Protein AF-A0A8T8SAN9-F1 (afdb_monomer_lite)

Sequence (200 aa):
APLIDPTLKLDLYADEPWAFSPLIGTMYRINVQRLPQDPEPSSAEDLFKLTGWPTFPTPEGNEDMKEAQYVQDDTSALFYLPSSSSEIDESLGADVGTVHNLRGTGSEANPHAEKARANFFHSEEHRKKVKFTARDVVTADFANGFLDFNDLAVILPYTAGMKFDLKRMWDGRPVRYFCKNKSTGQVYFVIEFNIMDLNN

Structure (mmCIF, N/CA/C/O backbone):
data_AF-A0A8T8SAN9-F1
#
_entry.id   AF-A0A8T8SAN9-F1
#
loop_
_atom_site.group_PDB
_atom_site.id
_atom_site.type_symbol
_atom_site.label_atom_id
_atom_site.label_alt_id
_atom_site.label_comp_id
_atom_site.label_asym_id
_atom_site.label_entity_id
_atom_site.label_seq_id
_atom_site.pdbx_PDB_ins_code
_atom_site.Cartn_x
_atom_site.Cartn_y
_atom_site.Cartn_z
_atom_site.occupancy
_atom_site.B_iso_or_equiv
_atom_site.auth_seq_id
_atom_site.auth_comp_id
_atom_site.auth_asym_id
_atom_site.auth_atom_id
_atom_site.pdbx_PDB_model_num
ATOM 1 N N . ALA A 1 1 ? 10.158 15.408 -2.404 1.00 34.47 1 ALA A N 1
ATOM 2 C CA . ALA A 1 1 ? 11.123 14.300 -2.561 1.00 34.47 1 ALA A CA 1
ATOM 3 C C . ALA A 1 1 ? 10.377 13.121 -3.168 1.00 34.47 1 ALA A C 1
ATOM 5 O O . ALA A 1 1 ? 9.215 12.964 -2.799 1.00 34.47 1 ALA A O 1
ATOM 6 N N . PRO A 1 2 ? 10.966 12.342 -4.092 1.00 49.00 2 PRO A N 1
ATOM 7 C CA . PRO A 1 2 ? 10.338 11.101 -4.534 1.00 49.00 2 PRO A CA 1
ATOM 8 C C . PRO A 1 2 ? 10.087 10.230 -3.296 1.00 49.00 2 PRO A C 1
ATOM 10 O O . PRO A 1 2 ? 10.986 10.059 -2.471 1.00 49.00 2 PRO A O 1
ATOM 13 N N . LEU A 1 3 ? 8.846 9.773 -3.120 1.00 52.09 3 LEU A N 1
ATOM 14 C CA . LEU A 1 3 ? 8.477 8.826 -2.072 1.00 52.09 3 LEU A CA 1
ATOM 15 C C . LEU A 1 3 ? 9.148 7.497 -2.426 1.00 52.09 3 LEU A C 1
ATOM 17 O O . LEU A 1 3 ? 8.663 6.731 -3.251 1.00 52.09 3 LEU A O 1
ATOM 21 N N . ILE A 1 4 ? 10.342 7.300 -1.887 1.00 60.47 4 ILE A N 1
ATOM 22 C CA . ILE A 1 4 ? 11.152 6.109 -2.087 1.00 60.47 4 ILE A CA 1
ATOM 23 C C . ILE A 1 4 ? 10.698 5.072 -1.064 1.00 60.47 4 ILE A C 1
ATOM 25 O O . ILE A 1 4 ? 10.769 5.354 0.129 1.00 60.47 4 ILE A O 1
ATOM 29 N N . ASP A 1 5 ? 10.267 3.888 -1.513 1.00 67.81 5 ASP A N 1
ATOM 30 C CA . ASP A 1 5 ? 9.997 2.767 -0.608 1.00 67.81 5 ASP A CA 1
ATOM 31 C C . ASP A 1 5 ? 11.328 2.221 -0.065 1.00 67.81 5 ASP A C 1
ATOM 33 O O . ASP A 1 5 ? 12.091 1.607 -0.818 1.00 67.81 5 ASP A O 1
ATOM 37 N N . PRO A 1 6 ? 11.622 2.401 1.234 1.00 67.38 6 PRO A N 1
ATOM 38 C CA . PRO A 1 6 ? 12.870 1.958 1.831 1.00 67.38 6 PRO A CA 1
ATOM 39 C C . PRO A 1 6 ? 12.904 0.447 2.093 1.00 67.38 6 PRO A C 1
ATOM 41 O O . PRO A 1 6 ? 13.904 -0.055 2.605 1.00 67.38 6 PRO A O 1
ATOM 44 N N . THR A 1 7 ? 11.869 -0.298 1.705 1.00 79.25 7 THR A N 1
ATOM 45 C CA . THR A 1 7 ? 11.754 -1.751 1.882 1.00 79.25 7 THR A CA 1
ATOM 46 C C . THR A 1 7 ? 11.713 -2.545 0.581 1.00 79.25 7 THR A C 1
ATOM 48 O O . THR A 1 7 ? 11.511 -3.764 0.612 1.00 79.25 7 THR A O 1
ATOM 51 N N . LEU A 1 8 ? 11.962 -1.878 -0.548 1.00 81.50 8 LEU A N 1
ATOM 52 C CA . LEU A 1 8 ? 12.153 -2.516 -1.842 1.00 81.50 8 LEU A CA 1
ATOM 53 C C . LEU A 1 8 ? 13.361 -3.466 -1.785 1.00 81.50 8 LEU A C 1
ATOM 55 O O . LEU A 1 8 ? 14.486 -3.071 -1.487 1.00 81.50 8 LEU A O 1
ATOM 59 N N . LYS A 1 9 ? 13.125 -4.742 -2.092 1.00 83.12 9 LYS A N 1
ATOM 60 C CA . LYS A 1 9 ? 14.164 -5.759 -2.281 1.00 83.12 9 LYS A CA 1
ATOM 61 C C . LYS A 1 9 ? 14.309 -6.010 -3.773 1.00 83.12 9 LYS A C 1
ATOM 63 O O . LYS A 1 9 ? 13.301 -6.097 -4.465 1.00 83.12 9 LYS A O 1
ATOM 68 N N . LEU A 1 10 ? 15.532 -6.153 -4.260 1.00 83.50 10 LEU A N 1
ATOM 69 C CA . LEU A 1 10 ? 15.796 -6.409 -5.671 1.00 83.50 10 LEU A CA 1
ATOM 70 C C . LEU A 1 10 ? 16.952 -7.384 -5.843 1.00 83.50 10 LEU A C 1
ATOM 72 O O . LEU A 1 10 ? 17.865 -7.415 -5.019 1.00 83.50 10 LEU A O 1
ATOM 76 N N . ASP A 1 11 ? 16.901 -8.137 -6.930 1.00 80.38 11 ASP A N 1
ATOM 77 C CA . ASP A 1 11 ? 17.996 -8.950 -7.431 1.00 80.38 11 ASP A CA 1
ATOM 78 C C . ASP A 1 11 ? 18.070 -8.753 -8.947 1.00 80.38 11 ASP A C 1
ATOM 80 O O . ASP A 1 11 ? 17.222 -9.242 -9.692 1.00 80.38 11 ASP A O 1
ATOM 84 N N . LEU A 1 12 ? 19.048 -7.959 -9.391 1.00 72.94 12 LEU A N 1
ATOM 85 C CA . LEU A 1 12 ? 19.264 -7.661 -10.813 1.00 72.94 12 LEU A CA 1
ATOM 86 C C . LEU A 1 12 ? 20.141 -8.703 -11.508 1.00 72.94 12 LEU A C 1
ATOM 88 O O . LEU A 1 12 ? 20.276 -8.654 -12.726 1.00 72.94 12 LEU A O 1
ATOM 92 N N . TYR A 1 13 ? 20.769 -9.595 -10.740 1.00 75.94 13 TYR A N 1
ATOM 93 C CA . TYR A 1 13 ? 21.739 -10.565 -11.243 1.00 75.94 13 TYR A CA 1
ATOM 94 C C . TYR A 1 13 ? 21.187 -11.996 -11.259 1.00 75.94 13 TYR A C 1
ATOM 96 O O . TYR A 1 13 ? 21.889 -12.904 -11.697 1.00 75.94 13 TYR A O 1
ATOM 104 N N . ALA A 1 14 ? 19.955 -12.204 -10.789 1.00 77.00 14 ALA A N 1
ATOM 105 C CA . ALA A 1 14 ? 19.227 -13.454 -10.959 1.00 77.00 14 ALA A CA 1
ATOM 106 C C . ALA A 1 14 ? 18.961 -13.759 -12.444 1.00 77.00 14 ALA A C 1
ATOM 108 O O . ALA A 1 14 ? 18.847 -12.843 -13.259 1.00 77.00 14 ALA A O 1
ATOM 109 N N . ASP A 1 15 ? 18.777 -15.045 -12.769 1.00 76.25 15 ASP A N 1
ATOM 110 C CA . ASP A 1 15 ? 18.379 -15.497 -14.114 1.00 76.25 15 ASP A CA 1
ATOM 111 C C . ASP A 1 15 ? 17.097 -14.790 -14.596 1.00 76.25 15 ASP A C 1
ATOM 113 O O . ASP A 1 15 ? 16.969 -14.438 -15.768 1.00 76.25 15 ASP A O 1
ATOM 117 N N . GLU A 1 16 ? 16.175 -14.527 -13.663 1.00 74.88 16 GLU A N 1
ATOM 118 C CA . GLU A 1 16 ? 15.009 -13.662 -13.841 1.00 74.88 16 GLU A CA 1
ATOM 119 C C . GLU A 1 16 ? 15.101 -12.476 -12.866 1.00 74.88 16 GLU A C 1
ATOM 121 O O . GLU A 1 16 ? 14.746 -12.620 -11.689 1.00 74.88 16 GLU A O 1
ATOM 126 N N . PRO A 1 17 ? 15.583 -11.303 -13.317 1.00 75.06 17 PRO A N 1
ATOM 127 C CA . PRO A 1 17 ? 15.701 -10.124 -12.471 1.00 75.06 17 PRO A CA 1
ATOM 128 C C . PRO A 1 17 ? 14.360 -9.707 -11.866 1.00 75.06 17 PRO A C 1
ATOM 130 O O . PRO A 1 17 ? 13.330 -9.691 -12.543 1.00 75.06 17 PRO A O 1
ATOM 133 N N . TRP A 1 18 ? 14.364 -9.313 -10.594 1.00 79.75 18 TRP A N 1
ATOM 134 C CA . TRP A 1 18 ? 13.143 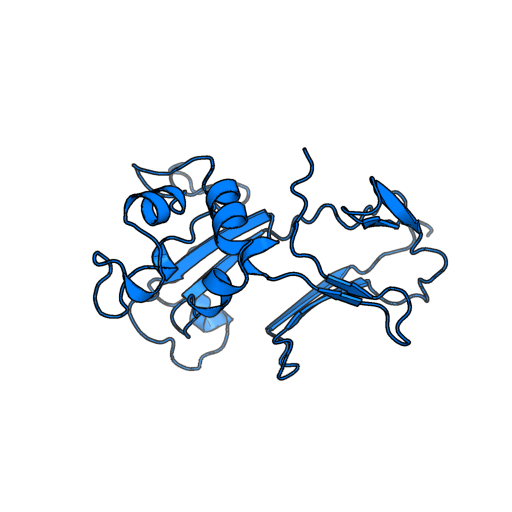-8.895 -9.907 1.00 79.75 18 TRP A CA 1
ATOM 135 C C . TRP A 1 18 ? 13.382 -7.758 -8.920 1.00 79.75 18 TRP A C 1
ATOM 137 O O . TRP A 1 18 ? 14.456 -7.609 -8.341 1.00 79.75 18 TRP A O 1
ATOM 147 N N . ALA A 1 19 ? 12.329 -6.978 -8.684 1.00 81.62 19 ALA A N 1
ATOM 148 C CA . ALA A 1 19 ? 12.257 -5.993 -7.617 1.00 81.62 19 ALA A CA 1
ATOM 149 C C . ALA A 1 19 ? 10.873 -6.090 -6.959 1.00 81.62 19 ALA A C 1
ATOM 151 O O . ALA A 1 19 ? 9.851 -5.908 -7.616 1.00 81.62 19 ALA A O 1
ATOM 152 N N . PHE A 1 20 ? 10.834 -6.431 -5.671 1.00 86.12 20 PHE A N 1
ATOM 153 C CA . PHE A 1 20 ? 9.606 -6.595 -4.901 1.00 86.12 20 PHE A CA 1
ATOM 154 C C . PHE A 1 20 ? 9.603 -5.700 -3.680 1.00 86.12 20 PHE A C 1
ATOM 156 O O . PHE A 1 20 ? 10.554 -5.668 -2.896 1.00 86.12 20 PHE A O 1
ATOM 163 N N . SER A 1 21 ? 8.467 -5.060 -3.471 1.00 87.62 21 SER A N 1
ATOM 164 C CA . SER A 1 21 ? 8.183 -4.269 -2.292 1.00 87.62 21 SER A CA 1
ATOM 165 C C . SER A 1 21 ? 6.792 -4.607 -1.743 1.00 87.62 21 SER A C 1
ATOM 167 O O . SER A 1 21 ? 5.937 -5.117 -2.478 1.00 87.62 21 SER A O 1
ATOM 169 N N . PRO A 1 22 ? 6.544 -4.409 -0.439 1.00 90.38 22 PRO A N 1
ATOM 170 C CA . PRO A 1 22 ? 5.244 -4.701 0.151 1.00 90.38 22 PRO A CA 1
ATOM 171 C C . PRO A 1 22 ? 4.191 -3.696 -0.317 1.00 90.38 22 PRO A C 1
ATOM 173 O O . PRO A 1 22 ? 4.333 -2.504 -0.066 1.00 90.38 22 PRO A O 1
ATOM 176 N N . LEU A 1 23 ? 3.092 -4.188 -0.898 1.00 89.38 23 LEU A N 1
ATOM 177 C CA . LEU A 1 23 ? 1.988 -3.374 -1.430 1.00 89.38 23 LEU A CA 1
ATOM 178 C C . LEU A 1 23 ? 1.608 -2.195 -0.515 1.00 89.38 23 LEU A C 1
ATOM 180 O O . LEU A 1 23 ? 1.583 -1.051 -0.963 1.00 89.38 23 LEU A O 1
ATOM 184 N N . ILE A 1 24 ? 1.371 -2.485 0.772 1.00 90.81 24 ILE A N 1
ATOM 185 C CA . ILE A 1 24 ? 0.907 -1.507 1.764 1.00 90.81 24 ILE A CA 1
ATOM 186 C C . ILE A 1 24 ? 1.930 -0.408 2.086 1.00 90.81 24 ILE A C 1
ATOM 188 O O . ILE A 1 24 ? 1.551 0.658 2.557 1.00 90.81 24 ILE A O 1
ATOM 192 N N . GLY A 1 25 ? 3.219 -0.644 1.837 1.00 85.81 25 GLY A N 1
ATOM 193 C CA . GLY A 1 25 ? 4.282 0.345 2.029 1.00 85.81 25 GLY A CA 1
ATOM 194 C C . GLY A 1 25 ? 4.607 1.139 0.763 1.00 85.81 25 GLY A C 1
ATOM 195 O O . GLY A 1 25 ? 5.025 2.287 0.865 1.00 85.81 25 GLY A O 1
ATOM 196 N N . THR A 1 26 ? 4.392 0.551 -0.418 1.00 82.75 26 THR A N 1
ATOM 197 C CA . THR A 1 26 ? 4.881 1.110 -1.690 1.00 82.75 26 THR A CA 1
ATOM 198 C C . THR A 1 26 ? 3.888 2.007 -2.410 1.00 82.75 26 THR A C 1
ATOM 200 O O . THR A 1 26 ? 4.305 2.980 -3.034 1.00 82.75 26 THR A O 1
ATOM 203 N N . MET A 1 27 ? 2.594 1.662 -2.411 1.00 86.75 27 MET A N 1
ATOM 204 C CA . MET A 1 27 ? 1.627 2.411 -3.225 1.00 86.75 27 MET A CA 1
ATOM 205 C C . MET A 1 27 ? 1.550 3.867 -2.766 1.00 86.75 27 MET A C 1
ATOM 207 O O . MET A 1 27 ? 1.713 4.152 -1.577 1.00 86.75 27 MET A O 1
ATOM 211 N N . TYR A 1 28 ? 1.304 4.779 -3.708 1.00 86.94 28 TYR A N 1
ATOM 212 C CA . TYR A 1 28 ? 1.345 6.220 -3.455 1.00 86.94 28 TYR A CA 1
ATOM 213 C C . TYR A 1 28 ? 0.271 6.653 -2.452 1.00 86.94 28 TYR A C 1
ATOM 215 O O . TYR A 1 28 ? 0.571 7.321 -1.463 1.00 86.94 28 TYR A O 1
ATOM 223 N N . ARG A 1 29 ? -0.961 6.189 -2.671 1.00 90.12 29 ARG A N 1
ATOM 224 C CA . ARG A 1 29 ? -2.100 6.323 -1.760 1.00 90.12 29 ARG A CA 1
ATOM 225 C C . ARG A 1 29 ? -2.776 4.971 -1.616 1.00 90.12 29 ARG A C 1
ATOM 227 O O . ARG A 1 29 ? -2.890 4.243 -2.602 1.00 90.12 29 ARG A O 1
ATOM 234 N N . ILE A 1 30 ? -3.202 4.637 -0.401 1.00 93.25 30 ILE A N 1
ATOM 235 C CA . ILE A 1 30 ? -3.986 3.431 -0.115 1.00 93.25 30 ILE A CA 1
ATOM 236 C C . ILE A 1 30 ? -5.123 3.790 0.823 1.00 93.25 30 ILE A C 1
ATOM 238 O O . ILE A 1 30 ? -4.872 4.326 1.895 1.00 93.25 30 ILE A O 1
ATOM 242 N N . ASN A 1 31 ? -6.339 3.417 0.454 1.00 93.62 31 ASN A N 1
ATOM 243 C CA . ASN A 1 31 ? -7.505 3.439 1.315 1.00 93.62 31 ASN A CA 1
ATOM 244 C C . ASN A 1 31 ? -7.958 2.004 1.585 1.00 93.62 31 ASN A C 1
ATOM 246 O O . ASN A 1 31 ? -8.066 1.204 0.653 1.00 93.62 31 ASN A O 1
ATOM 250 N N . VAL A 1 32 ? -8.221 1.678 2.844 1.00 94.38 32 VAL A N 1
ATOM 251 C CA . VAL A 1 32 ? -8.812 0.402 3.235 1.00 94.38 32 VAL A CA 1
ATOM 252 C C . VAL A 1 32 ? -10.149 0.660 3.899 1.00 94.38 32 VAL A C 1
ATOM 254 O O . VAL A 1 32 ? -10.221 1.342 4.919 1.00 94.38 32 VAL A O 1
ATOM 257 N N . GLN A 1 33 ? -11.194 0.049 3.351 1.00 91.06 33 GLN A N 1
ATOM 258 C CA . GLN A 1 33 ? -12.525 0.044 3.944 1.00 91.06 33 GLN A CA 1
ATOM 259 C C . GLN A 1 33 ? -12.926 -1.381 4.273 1.00 91.06 33 GLN A C 1
ATOM 261 O O . GLN A 1 33 ? -12.780 -2.287 3.454 1.00 91.06 33 GLN A O 1
ATOM 266 N N . ARG A 1 34 ? -13.434 -1.581 5.487 1.00 90.19 34 ARG A N 1
ATOM 267 C CA . ARG A 1 34 ? -13.879 -2.892 5.942 1.00 90.19 34 ARG A CA 1
ATOM 268 C C . ARG A 1 34 ? -15.378 -3.037 5.732 1.00 90.19 34 ARG A C 1
ATOM 270 O O . ARG A 1 34 ? -16.164 -2.304 6.327 1.00 90.19 34 ARG A O 1
ATOM 277 N N . LEU A 1 35 ? -15.769 -4.024 4.935 1.00 88.19 35 LEU A N 1
ATOM 278 C CA . LEU A 1 35 ? -17.165 -4.382 4.715 1.00 88.19 35 LEU A CA 1
ATOM 279 C C . LEU A 1 35 ? -17.816 -4.866 6.019 1.00 88.19 35 LEU A C 1
ATOM 281 O O . LEU A 1 35 ? -17.144 -5.476 6.859 1.00 88.19 35 LEU A O 1
ATOM 285 N N . PRO A 1 36 ? -19.128 -4.652 6.210 1.00 83.62 36 PRO A N 1
ATOM 286 C CA . PRO A 1 36 ? -19.839 -5.101 7.409 1.00 83.62 36 PRO A CA 1
ATOM 287 C C . PRO A 1 36 ? -19.945 -6.630 7.511 1.00 83.62 36 PRO A C 1
ATOM 289 O O . PRO A 1 36 ? -20.029 -7.165 8.613 1.00 83.62 36 PRO A O 1
ATOM 292 N N . GLN A 1 37 ? -19.891 -7.328 6.379 1.00 83.81 37 GLN A N 1
ATOM 293 C CA . GLN A 1 37 ? -19.991 -8.780 6.273 1.00 83.81 37 GLN A CA 1
ATOM 294 C C . GLN A 1 37 ? -19.029 -9.294 5.202 1.00 83.81 37 GLN A C 1
ATOM 296 O O . GLN A 1 37 ? -18.583 -8.515 4.354 1.00 83.81 37 GLN A O 1
ATOM 301 N N . ASP A 1 38 ? -18.699 -10.583 5.259 1.00 86.06 38 ASP A N 1
ATOM 302 C CA . ASP A 1 38 ? -17.878 -11.218 4.230 1.00 86.06 38 ASP A CA 1
ATOM 303 C C . ASP A 1 38 ? -18.582 -11.105 2.866 1.00 86.06 38 ASP A C 1
ATOM 305 O O . ASP A 1 38 ? -19.796 -11.325 2.782 1.00 86.06 38 ASP A O 1
ATOM 309 N N . PRO A 1 39 ? -17.862 -10.724 1.797 1.00 83.19 39 PRO A N 1
ATOM 310 C CA . PRO A 1 39 ? -18.433 -10.748 0.464 1.00 83.19 39 PRO A CA 1
ATOM 311 C C . PRO A 1 39 ? -18.658 -12.203 0.042 1.00 83.19 39 PRO A C 1
ATOM 313 O O . PRO A 1 39 ? -17.738 -13.022 0.066 1.00 83.19 39 PRO A O 1
ATOM 316 N N . GLU A 1 40 ? -19.883 -12.517 -0.366 1.00 80.44 40 GLU A N 1
ATOM 317 C CA . GLU A 1 40 ? -20.196 -13.798 -0.998 1.00 80.44 40 GLU A CA 1
ATOM 318 C C . GLU A 1 40 ? -19.522 -13.886 -2.379 1.00 80.44 40 GLU A C 1
ATOM 320 O O . GLU A 1 40 ? -19.294 -12.855 -3.023 1.00 80.44 40 GLU A O 1
ATOM 325 N N . PRO A 1 41 ? -19.188 -15.092 -2.868 1.00 64.94 41 PRO A N 1
ATOM 326 C CA . PRO A 1 41 ? -18.525 -15.257 -4.154 1.00 64.94 41 PRO A CA 1
ATOM 327 C C . PRO A 1 41 ? -19.465 -14.876 -5.309 1.00 64.94 41 PRO A C 1
ATOM 329 O O . PRO A 1 41 ? -20.230 -15.695 -5.817 1.00 64.94 41 PRO A O 1
ATOM 332 N N . SER A 1 42 ? -19.373 -13.622 -5.744 1.00 72.00 42 SER A N 1
ATOM 333 C CA . SER A 1 42 ? -19.956 -13.086 -6.975 1.00 72.00 42 SER A CA 1
ATOM 334 C C . SER A 1 42 ? -18.852 -12.564 -7.902 1.00 72.00 42 SER A C 1
ATOM 336 O O . SER A 1 42 ? -17.673 -12.546 -7.539 1.00 72.00 42 SER A O 1
ATOM 338 N N . SER A 1 43 ? -19.193 -12.154 -9.127 1.00 81.12 43 SER A N 1
ATOM 339 C CA . SER A 1 43 ? -18.209 -11.509 -10.003 1.00 81.12 43 SER A CA 1
ATOM 340 C C . SER A 1 43 ? -17.712 -10.193 -9.383 1.00 81.12 43 SER A C 1
ATOM 342 O O . SER A 1 43 ? -18.407 -9.592 -8.561 1.00 81.12 43 SER A O 1
ATOM 344 N N . ALA A 1 44 ? -16.529 -9.711 -9.784 1.00 75.44 44 ALA A N 1
ATOM 345 C CA . ALA A 1 44 ? -16.039 -8.404 -9.335 1.00 75.44 44 ALA A CA 1
ATOM 346 C C . ALA A 1 44 ? -17.042 -7.280 -9.656 1.00 75.44 44 ALA A C 1
ATOM 348 O O . ALA A 1 44 ? -17.238 -6.382 -8.846 1.00 75.44 44 ALA A O 1
ATOM 349 N N . GLU A 1 45 ? -17.725 -7.365 -10.802 1.00 79.62 45 GLU A N 1
ATOM 350 C CA . GLU A 1 45 ? -18.760 -6.409 -11.203 1.00 79.62 45 GLU A CA 1
ATOM 351 C C . GLU A 1 45 ? -19.946 -6.385 -10.226 1.00 79.62 45 GLU A C 1
ATOM 353 O O . GLU A 1 45 ? -20.450 -5.315 -9.889 1.00 79.62 45 GLU A O 1
ATOM 358 N N . ASP A 1 46 ? -20.379 -7.551 -9.749 1.00 82.19 46 ASP A N 1
ATOM 359 C CA . ASP A 1 46 ? -21.467 -7.651 -8.774 1.00 82.19 46 ASP A CA 1
ATOM 360 C C . ASP A 1 46 ? -21.037 -7.129 -7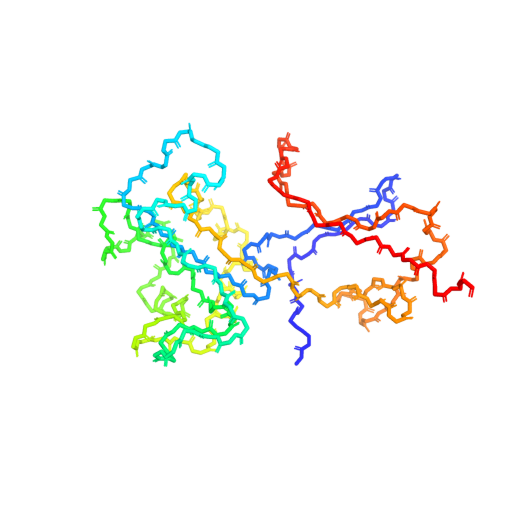.403 1.00 82.19 46 ASP A C 1
ATOM 362 O O . ASP A 1 46 ? -21.811 -6.445 -6.737 1.00 82.19 46 ASP A O 1
ATOM 366 N N . LEU A 1 47 ? -19.784 -7.390 -7.014 1.00 79.06 47 LEU A N 1
ATOM 367 C CA . LEU A 1 47 ? -19.211 -6.885 -5.769 1.00 79.06 47 LEU A CA 1
ATOM 368 C C . LEU A 1 47 ? -19.210 -5.350 -5.731 1.00 79.06 47 LEU A C 1
ATOM 370 O O . LEU A 1 47 ? -19.632 -4.777 -4.732 1.00 79.06 47 LEU A O 1
ATOM 374 N N . PHE A 1 48 ? -18.857 -4.678 -6.833 1.00 76.62 48 PHE A N 1
ATOM 375 C CA . PHE A 1 48 ? -18.913 -3.210 -6.924 1.00 76.62 48 PHE A CA 1
ATOM 376 C C . PHE A 1 48 ? -20.328 -2.623 -6.797 1.00 76.62 48 PHE A C 1
ATOM 378 O O . PHE A 1 48 ? -20.470 -1.432 -6.529 1.00 76.62 48 PHE A O 1
ATOM 385 N N . LYS A 1 49 ? -21.381 -3.431 -6.980 1.00 78.88 49 LYS A N 1
ATOM 386 C CA . LYS A 1 49 ? -22.782 -3.009 -6.812 1.00 78.88 49 LYS A CA 1
ATOM 387 C C . LYS A 1 49 ? -23.295 -3.230 -5.384 1.00 78.88 49 LYS A C 1
ATOM 389 O O . LYS A 1 49 ? -24.399 -2.786 -5.065 1.00 78.88 49 LYS A O 1
ATOM 394 N N . LEU A 1 50 ? -22.542 -3.933 -4.532 1.00 76.44 50 LEU A N 1
ATOM 395 C CA . LEU A 1 50 ? -22.960 -4.232 -3.165 1.00 76.44 50 LEU A CA 1
ATOM 396 C C . LEU A 1 50 ? -22.921 -2.988 -2.275 1.00 76.44 50 LEU A C 1
ATOM 398 O O . LEU A 1 50 ? -22.021 -2.152 -2.337 1.00 76.44 50 LEU A O 1
ATOM 402 N N . THR A 1 51 ? -23.892 -2.903 -1.371 1.00 73.12 51 THR A N 1
ATOM 403 C CA . THR A 1 51 ? -23.969 -1.827 -0.383 1.00 73.12 51 THR A CA 1
ATOM 404 C C . THR A 1 51 ? -22.773 -1.895 0.572 1.00 73.12 51 THR A C 1
ATOM 406 O O . THR A 1 51 ? -22.499 -2.944 1.153 1.00 73.12 51 THR A O 1
ATOM 409 N N . GLY A 1 52 ? -22.073 -0.773 0.754 1.00 75.38 52 GLY A N 1
ATOM 410 C CA . GLY A 1 52 ? -20.899 -0.672 1.630 1.00 75.38 52 GLY A CA 1
ATOM 411 C C . GLY A 1 52 ? -19.550 -0.796 0.919 1.00 75.38 52 GLY A C 1
ATOM 412 O O . GLY A 1 52 ? -18.526 -0.612 1.571 1.00 75.38 52 GLY A O 1
ATOM 413 N N . TRP A 1 53 ? -19.530 -1.066 -0.391 1.00 80.50 53 TRP A N 1
ATOM 414 C CA . TRP A 1 53 ? -18.314 -0.905 -1.187 1.00 80.50 53 TRP A CA 1
ATOM 415 C C . TRP A 1 53 ? -18.009 0.582 -1.415 1.00 80.50 53 TRP A C 1
ATOM 417 O O . TRP A 1 53 ? -18.939 1.359 -1.646 1.00 80.50 53 TRP A O 1
ATOM 427 N N . PRO A 1 54 ? -16.729 0.992 -1.365 1.00 79.38 54 PRO A N 1
ATOM 428 C CA . PRO A 1 54 ? -16.344 2.354 -1.698 1.00 79.38 54 PRO A CA 1
ATOM 429 C C . PRO A 1 54 ? -16.686 2.685 -3.148 1.00 79.38 54 PRO A C 1
ATOM 431 O O . PRO A 1 54 ? -16.409 1.899 -4.058 1.00 79.38 54 PRO A O 1
ATOM 434 N N . THR A 1 55 ? -17.201 3.892 -3.367 1.00 76.81 55 THR A N 1
ATOM 435 C CA . THR A 1 55 ? -17.290 4.478 -4.705 1.00 76.81 55 THR A CA 1
ATOM 436 C C . THR A 1 55 ? -15.886 4.618 -5.294 1.00 76.81 55 THR A C 1
ATOM 438 O O . THR A 1 55 ? -14.933 4.979 -4.597 1.00 76.81 55 THR A O 1
ATOM 441 N N . PHE A 1 56 ? -15.745 4.337 -6.589 1.00 75.69 56 PHE A N 1
ATOM 442 C CA . PHE A 1 56 ? -14.485 4.574 -7.282 1.00 75.69 56 PHE A CA 1
ATOM 443 C C . PHE A 1 56 ? -14.237 6.090 -7.426 1.00 75.69 56 PHE A C 1
ATOM 445 O O . PHE A 1 56 ? -15.183 6.809 -7.754 1.00 75.69 56 PHE A O 1
ATOM 452 N N . PRO A 1 57 ? -13.007 6.598 -7.212 1.00 73.50 57 PRO A N 1
ATOM 453 C CA . PRO A 1 57 ? -12.716 8.021 -7.382 1.00 73.50 57 PRO A CA 1
ATOM 454 C C . PRO A 1 57 ? -13.012 8.492 -8.812 1.00 73.50 57 PRO A C 1
ATOM 456 O O . PRO A 1 57 ? -12.646 7.813 -9.774 1.00 73.50 57 PRO A O 1
ATOM 459 N N . THR A 1 58 ? -13.636 9.661 -8.962 1.00 71.88 58 THR A N 1
ATOM 460 C CA . THR A 1 58 ? -13.911 10.274 -10.270 1.00 71.88 58 THR A CA 1
ATOM 461 C C . THR A 1 58 ? -13.066 11.534 -10.475 1.00 71.88 58 THR A C 1
ATOM 463 O O . THR A 1 58 ? -12.828 12.270 -9.512 1.00 71.88 58 THR A O 1
ATOM 466 N N . PRO A 1 59 ? -12.617 11.824 -11.714 1.00 65.69 59 PRO A N 1
ATOM 467 C CA . PRO A 1 59 ? -11.862 13.043 -12.014 1.00 65.69 59 PRO A CA 1
ATOM 468 C C . PRO A 1 59 ? -12.618 14.325 -11.650 1.00 65.69 59 PRO A C 1
ATOM 470 O O . PRO A 1 59 ? -12.011 15.306 -11.223 1.00 65.69 59 PRO A O 1
ATOM 473 N N . GLU A 1 60 ? -13.941 14.320 -11.812 1.00 65.25 60 GLU A N 1
ATOM 474 C CA . GLU A 1 60 ? -14.793 15.472 -11.528 1.00 65.25 60 GLU A CA 1
ATOM 475 C C . GLU A 1 60 ? -14.984 15.704 -10.018 1.00 65.25 60 GLU A C 1
ATOM 477 O O . GLU A 1 60 ? -15.244 16.835 -9.601 1.00 65.25 60 GLU A O 1
ATOM 482 N N . GLY A 1 61 ? -14.802 14.666 -9.189 1.00 62.16 61 GLY A N 1
ATOM 483 C CA . GLY A 1 61 ? -15.316 14.633 -7.819 1.00 62.16 61 GLY A CA 1
ATOM 484 C C . GLY A 1 61 ? -16.853 14.634 -7.802 1.00 62.16 61 GLY A C 1
ATOM 485 O O . GLY A 1 61 ? -17.504 15.085 -8.742 1.00 62.16 61 GLY A O 1
ATOM 486 N N . ASN A 1 62 ? -17.475 14.110 -6.745 1.00 56.19 62 ASN A N 1
ATOM 487 C CA . ASN A 1 62 ? -18.934 14.214 -6.616 1.00 56.19 62 ASN A CA 1
ATOM 488 C C . ASN A 1 62 ? -19.354 15.669 -6.325 1.00 56.19 62 ASN A C 1
ATOM 490 O O . ASN A 1 62 ? -18.622 16.394 -5.646 1.00 56.19 62 ASN A O 1
ATOM 494 N N . GLU A 1 63 ? -20.534 16.080 -6.819 1.00 49.75 63 GLU A N 1
ATOM 495 C CA . GLU A 1 63 ? -21.055 17.469 -6.797 1.00 49.75 63 GLU A CA 1
ATOM 496 C C . GLU A 1 63 ? -20.998 18.148 -5.411 1.00 49.75 63 GLU A C 1
ATOM 498 O O . GLU A 1 63 ? -20.921 19.371 -5.319 1.00 49.75 63 GLU A O 1
ATOM 503 N N . ASP A 1 64 ? -20.950 17.362 -4.332 1.00 50.59 64 ASP A N 1
ATOM 504 C CA . ASP A 1 64 ? -20.863 17.832 -2.948 1.00 50.59 64 ASP A CA 1
ATOM 505 C C . ASP A 1 64 ? -19.437 18.124 -2.432 1.00 50.59 64 ASP A C 1
ATOM 507 O O . ASP A 1 64 ? -19.282 18.455 -1.255 1.00 50.59 64 ASP A O 1
ATOM 511 N N . MET A 1 65 ? -18.376 17.973 -3.240 1.00 46.53 65 MET A N 1
ATOM 512 C CA . MET A 1 65 ? -16.959 18.127 -2.829 1.00 46.53 65 MET A CA 1
ATOM 513 C C . MET A 1 65 ? -16.543 17.322 -1.573 1.00 46.53 65 MET A C 1
ATOM 515 O O . MET A 1 65 ? -15.476 17.551 -1.003 1.00 46.53 65 MET A O 1
ATOM 519 N N . LYS A 1 66 ? -17.373 16.373 -1.121 1.00 52.72 66 LYS A N 1
ATOM 520 C CA . LYS A 1 66 ? -17.131 15.528 0.061 1.00 52.72 66 LYS A CA 1
ATOM 521 C C . LYS A 1 66 ? -16.326 14.271 -0.255 1.00 52.72 66 LYS A C 1
ATOM 523 O O . LYS A 1 66 ? -15.697 13.724 0.647 1.00 52.72 66 LYS A O 1
ATOM 528 N N . GLU A 1 67 ? -16.329 13.828 -1.508 1.00 56.00 67 GLU A N 1
ATOM 529 C CA . GLU A 1 67 ? -15.522 12.702 -1.974 1.00 56.00 67 GLU A CA 1
ATOM 530 C C . GLU A 1 67 ? -14.370 13.222 -2.832 1.00 56.00 67 GLU A C 1
ATOM 532 O O . GLU A 1 67 ? -14.547 14.081 -3.697 1.00 56.00 67 GLU A O 1
ATOM 537 N N . ALA A 1 68 ? -13.163 12.751 -2.531 1.00 58.62 68 ALA A N 1
ATOM 538 C CA . ALA A 1 68 ? -11.946 13.278 -3.121 1.00 58.62 68 ALA A CA 1
ATOM 539 C C . ALA A 1 68 ? -11.782 12.869 -4.593 1.00 58.62 68 ALA A C 1
ATOM 541 O O . ALA A 1 68 ? -12.087 11.743 -4.973 1.00 58.62 68 ALA A O 1
ATOM 542 N N . GLN A 1 69 ? -11.196 13.766 -5.392 1.00 69.81 69 GLN A N 1
ATOM 543 C CA . GLN A 1 69 ? -10.839 13.533 -6.804 1.00 69.81 69 GLN A CA 1
ATOM 544 C C . GLN A 1 69 ? -9.825 12.389 -7.009 1.00 69.81 69 GLN A C 1
ATOM 546 O O . GLN A 1 69 ? -9.632 11.907 -8.120 1.00 69.81 69 GLN A O 1
ATOM 551 N N . TYR A 1 70 ? -9.135 11.982 -5.944 1.00 79.50 70 TYR A N 1
ATOM 552 C CA . TYR A 1 70 ? -8.118 10.934 -5.928 1.00 79.50 70 TYR A CA 1
ATOM 553 C C . TYR A 1 70 ? -8.178 10.171 -4.604 1.00 79.50 70 TYR A C 1
ATOM 555 O O . TYR A 1 70 ? -8.741 10.660 -3.615 1.00 79.50 70 TYR A O 1
ATOM 563 N N . VAL A 1 71 ? -7.572 8.982 -4.566 1.00 87.19 71 VAL A N 1
ATOM 564 C CA . VAL A 1 71 ? -7.575 8.116 -3.382 1.00 87.19 71 VAL A CA 1
ATOM 565 C C . VAL A 1 71 ? -6.938 8.849 -2.198 1.00 87.19 71 VAL A C 1
ATOM 567 O O . VAL A 1 71 ? -5.779 9.262 -2.241 1.00 87.19 71 VAL A O 1
ATOM 570 N N . GLN A 1 72 ? -7.694 8.998 -1.109 1.00 88.62 72 GLN A N 1
ATOM 571 C CA . GLN A 1 72 ? -7.155 9.491 0.160 1.00 88.62 72 GLN A CA 1
ATOM 572 C C . GLN A 1 72 ? -6.521 8.342 0.937 1.00 88.62 72 GLN A C 1
ATOM 574 O O . GLN A 1 72 ? -7.088 7.251 1.007 1.00 88.62 72 GLN A O 1
ATOM 579 N N . ASP A 1 73 ? -5.353 8.592 1.529 1.00 93.38 73 ASP A N 1
ATOM 580 C CA . ASP A 1 73 ? -4.645 7.569 2.297 1.00 93.38 73 ASP A CA 1
ATOM 581 C C . ASP A 1 73 ? -5.376 7.302 3.617 1.00 93.38 73 ASP A C 1
ATOM 583 O O . ASP A 1 73 ? -5.546 8.211 4.417 1.00 93.38 73 ASP A O 1
ATOM 587 N N . ASP A 1 74 ? -5.830 6.078 3.848 1.00 95.31 74 ASP A N 1
ATOM 588 C CA . ASP A 1 74 ? -6.418 5.662 5.114 1.00 95.31 74 ASP A CA 1
ATOM 589 C C . ASP A 1 74 ? -6.231 4.161 5.291 1.00 95.31 74 ASP A C 1
ATOM 591 O O . ASP A 1 74 ? -6.773 3.353 4.542 1.00 95.31 74 ASP A O 1
ATOM 595 N N . THR A 1 75 ? -5.442 3.774 6.286 1.00 96.25 75 THR A N 1
ATOM 596 C CA . THR A 1 75 ? -5.230 2.358 6.625 1.00 96.25 75 THR A CA 1
ATOM 597 C C . THR A 1 75 ? -5.688 2.034 8.038 1.00 96.25 75 THR A C 1
ATOM 599 O O . THR A 1 75 ? -5.488 0.914 8.507 1.00 96.25 75 THR A O 1
ATOM 602 N N . SER A 1 76 ? -6.344 2.988 8.708 1.00 95.31 76 SER A N 1
ATOM 603 C CA . SER A 1 76 ? -6.769 2.857 10.102 1.00 95.31 76 SER A CA 1
ATOM 604 C C . SER A 1 76 ? -7.749 1.694 10.301 1.00 95.31 76 SER A C 1
ATOM 606 O O . SER A 1 76 ? -7.676 1.003 11.315 1.00 95.31 76 SER A O 1
ATOM 608 N N . ALA A 1 77 ? -8.575 1.387 9.291 1.00 94.12 77 ALA A N 1
ATOM 609 C CA . ALA A 1 77 ? -9.512 0.260 9.286 1.00 94.12 77 ALA A CA 1
ATOM 610 C C . ALA A 1 77 ? -8.857 -1.100 9.604 1.00 94.12 77 ALA A C 1
ATOM 612 O O . ALA A 1 77 ? -9.490 -1.967 10.209 1.00 94.12 77 ALA A O 1
ATOM 613 N N . LEU A 1 78 ? -7.581 -1.282 9.242 1.00 94.94 78 LEU A N 1
ATOM 614 C CA . LEU A 1 78 ? -6.842 -2.525 9.481 1.00 94.94 78 LEU A CA 1
ATOM 615 C C . LEU A 1 78 ? -6.537 -2.778 10.961 1.00 94.94 78 LEU A C 1
ATOM 617 O O . LEU A 1 78 ? -6.194 -3.905 11.314 1.00 94.94 78 LEU A O 1
ATOM 621 N N . PHE A 1 79 ? -6.653 -1.751 11.805 1.00 95.19 79 PHE A N 1
ATOM 622 C CA . PHE A 1 79 ? -6.267 -1.802 13.212 1.00 95.19 79 PHE A CA 1
ATOM 623 C C . PHE A 1 79 ? -7.439 -1.994 14.166 1.00 95.19 79 PHE A C 1
ATOM 625 O O . PHE A 1 79 ? -7.212 -2.146 15.360 1.00 95.19 79 PHE A O 1
ATOM 632 N N . TYR A 1 80 ? -8.674 -1.998 13.670 1.00 92.06 80 TYR A N 1
ATOM 633 C CA . TYR A 1 80 ? -9.849 -2.249 14.498 1.00 92.06 80 TYR A CA 1
ATOM 634 C C . TYR A 1 80 ? -10.175 -3.737 14.577 1.00 92.06 80 TYR A C 1
ATOM 636 O O . TYR A 1 80 ? -9.956 -4.493 13.620 1.00 92.06 80 TYR A O 1
ATOM 644 N N . LEU A 1 81 ? -10.744 -4.146 15.710 1.00 88.75 81 LEU A N 1
ATOM 645 C CA . LEU A 1 81 ? -11.211 -5.509 15.919 1.00 88.75 81 LEU A CA 1
ATOM 646 C C . LEU A 1 81 ? -12.287 -5.884 14.882 1.00 88.75 81 LEU A C 1
ATOM 648 O O . LEU A 1 81 ? -13.165 -5.078 14.568 1.00 88.75 81 LEU A O 1
ATOM 652 N N . PRO A 1 82 ? -12.316 -7.134 14.385 1.00 82.88 82 PRO A N 1
ATOM 653 C CA . PRO A 1 82 ? -13.360 -7.575 13.454 1.00 82.88 82 PRO A CA 1
ATOM 654 C C . PRO A 1 82 ? -14.786 -7.463 14.015 1.00 82.88 82 PRO A C 1
ATOM 656 O O . PRO A 1 82 ? -15.746 -7.362 13.248 1.00 82.88 82 PRO A O 1
ATOM 659 N N . SER A 1 83 ? -14.917 -7.509 15.345 1.00 83.12 83 SER A N 1
ATOM 660 C CA . SER A 1 83 ? -16.175 -7.413 16.088 1.00 83.12 83 SER A CA 1
ATOM 661 C C . SER A 1 83 ? -16.589 -5.982 16.437 1.00 83.12 83 SER A C 1
ATOM 663 O O . SER A 1 83 ? -17.725 -5.786 16.861 1.00 83.12 83 SER A O 1
ATOM 665 N N . SER A 1 84 ? -15.696 -4.995 16.307 1.00 83.62 84 SER A N 1
ATOM 666 C CA . SER A 1 84 ? -15.937 -3.625 16.770 1.00 83.62 84 SER A CA 1
ATOM 667 C C . SER A 1 84 ? -15.157 -2.621 15.926 1.00 83.62 84 SER A C 1
ATOM 669 O O . SER A 1 84 ? -13.932 -2.630 15.902 1.00 83.62 84 SER A O 1
ATOM 671 N N . SER A 1 85 ? -15.868 -1.706 15.265 1.00 78.50 85 SER A N 1
ATOM 672 C CA . SER A 1 85 ? -15.270 -0.636 14.452 1.00 78.50 85 SER A CA 1
ATOM 673 C C . SER A 1 85 ? -14.656 0.504 15.276 1.00 78.50 85 SER A C 1
ATOM 675 O O . SER A 1 85 ? -14.156 1.464 14.697 1.00 78.50 85 SER A O 1
ATOM 677 N N . SER A 1 86 ? -14.739 0.433 16.607 1.00 85.25 86 SER A N 1
ATOM 678 C CA . SER A 1 86 ? -14.288 1.490 17.522 1.00 85.25 86 SER A CA 1
ATOM 679 C C . SER A 1 86 ? -13.158 1.038 18.445 1.00 85.25 86 SER A C 1
ATOM 681 O O . SER A 1 86 ? -12.476 1.878 19.027 1.00 85.25 86 SER A O 1
ATOM 683 N N . GLU A 1 87 ? -12.944 -0.271 18.581 1.00 90.25 87 GLU A N 1
ATOM 684 C CA . GLU A 1 87 ? -11.909 -0.842 19.441 1.00 90.25 87 GLU A CA 1
ATOM 685 C C . GLU A 1 87 ? -10.696 -1.251 18.612 1.00 90.25 87 GLU A C 1
ATOM 687 O O . GLU A 1 87 ? -10.813 -2.010 17.648 1.00 90.25 87 GLU A O 1
ATOM 692 N N . ILE A 1 88 ? -9.531 -0.733 18.991 1.00 92.62 88 ILE A N 1
ATOM 693 C CA . ILE A 1 88 ? -8.259 -1.047 18.342 1.00 92.62 88 ILE A CA 1
ATOM 694 C C . ILE A 1 88 ? -7.765 -2.406 18.841 1.00 92.62 88 ILE A C 1
ATOM 696 O O . ILE A 1 88 ? -7.794 -2.695 20.035 1.00 92.62 88 ILE A O 1
ATOM 700 N N . ASP A 1 89 ? -7.283 -3.234 17.921 1.00 92.75 89 ASP A N 1
ATOM 701 C CA . ASP A 1 89 ? -6.604 -4.483 18.229 1.00 92.75 89 ASP A CA 1
ATOM 702 C C . ASP A 1 89 ? -5.180 -4.190 18.726 1.00 92.75 89 ASP A C 1
ATOM 704 O O . ASP A 1 89 ? -4.230 -4.039 17.952 1.00 92.75 89 ASP A O 1
ATOM 708 N N . GLU A 1 90 ? -5.030 -4.115 20.048 1.00 88.31 90 GLU A N 1
ATOM 709 C CA . GLU A 1 90 ? -3.751 -3.847 20.716 1.00 88.31 90 GLU A CA 1
ATOM 710 C C . GLU A 1 90 ? -2.658 -4.871 20.356 1.00 88.31 90 GLU A C 1
ATOM 712 O O . GLU A 1 90 ? -1.465 -4.556 20.415 1.00 88.31 90 GLU A O 1
ATOM 717 N N . SER A 1 91 ? -3.029 -6.083 19.916 1.00 89.69 91 SER A N 1
ATOM 718 C CA . SER A 1 91 ? -2.063 -7.115 19.517 1.00 89.69 91 SER A CA 1
ATOM 719 C C . SER A 1 91 ? -1.269 -6.738 18.261 1.00 89.69 91 SER A C 1
ATOM 721 O O . SER A 1 91 ? -0.165 -7.250 18.037 1.00 89.69 91 SER A O 1
ATOM 723 N N . LEU A 1 92 ? -1.779 -5.789 17.469 1.00 90.75 92 LEU A N 1
ATOM 724 C CA . LEU A 1 92 ? -1.117 -5.275 16.273 1.00 90.75 92 LEU A CA 1
ATOM 725 C C . LEU A 1 92 ? 0.042 -4.323 16.595 1.00 90.75 92 LEU A C 1
ATOM 727 O O . LEU A 1 92 ? 0.851 -4.028 15.713 1.00 90.75 92 LEU A O 1
ATOM 731 N N . GLY A 1 93 ? 0.178 -3.895 17.856 1.00 87.25 93 GLY A N 1
ATOM 732 C CA . GLY A 1 93 ? 1.280 -3.048 18.313 1.00 87.25 93 GLY A CA 1
ATOM 733 C C . GLY A 1 93 ? 1.199 -1.601 17.822 1.00 87.25 93 GLY A C 1
ATOM 734 O O . GLY A 1 93 ? 2.231 -0.943 17.726 1.00 87.25 93 GLY A O 1
ATOM 735 N N . ALA A 1 94 ? -0.002 -1.119 17.494 1.00 90.94 94 ALA A N 1
ATOM 736 C CA . ALA A 1 94 ? -0.268 0.285 17.204 1.00 90.94 94 ALA A CA 1
ATOM 737 C C . ALA A 1 94 ? -1.124 0.879 18.328 1.00 90.94 94 ALA A C 1
ATOM 739 O O . ALA A 1 94 ? -2.207 0.376 18.616 1.00 90.94 94 ALA A O 1
ATOM 740 N N . ASP A 1 95 ? -0.637 1.947 18.958 1.00 92.62 95 ASP A N 1
ATOM 741 C CA . ASP A 1 95 ? -1.429 2.700 19.929 1.00 92.62 95 ASP A CA 1
ATOM 742 C C . ASP A 1 95 ? -2.486 3.582 19.238 1.00 92.62 95 ASP A C 1
ATOM 744 O O . ASP A 1 95 ? -2.485 3.773 18.018 1.00 92.62 95 ASP A O 1
ATOM 748 N N . VAL A 1 96 ? -3.393 4.154 20.034 1.00 92.94 96 VAL A N 1
ATOM 749 C CA . VAL A 1 96 ? -4.481 5.015 19.541 1.00 92.94 96 VAL A CA 1
ATOM 750 C C . VAL A 1 96 ? -3.953 6.186 18.707 1.00 92.94 96 VAL A C 1
ATOM 752 O O . VAL A 1 96 ? -4.535 6.520 17.676 1.00 92.94 96 VAL A O 1
ATOM 755 N N . GLY A 1 97 ? -2.832 6.791 19.115 1.00 94.31 97 GLY A N 1
ATOM 756 C CA . GLY A 1 97 ? -2.221 7.908 18.393 1.00 94.31 97 GLY A CA 1
ATOM 757 C C . GLY A 1 97 ? -1.668 7.487 17.031 1.00 94.31 97 GLY A C 1
ATOM 758 O O . GLY A 1 97 ? -1.821 8.201 16.042 1.00 94.31 97 GLY A O 1
ATOM 759 N N . THR A 1 98 ? -1.078 6.298 16.956 1.00 95.00 98 THR A N 1
ATOM 760 C CA . THR A 1 98 ? -0.577 5.694 15.723 1.00 95.00 98 THR A CA 1
ATOM 761 C C . THR A 1 98 ? -1.727 5.417 14.767 1.00 95.00 98 THR A C 1
ATOM 763 O O . THR A 1 98 ? -1.664 5.840 13.616 1.00 95.00 98 THR A O 1
ATOM 766 N N . VAL A 1 99 ? -2.807 4.788 15.241 1.00 95.50 99 VAL A N 1
ATOM 767 C CA . VAL A 1 99 ? -3.993 4.512 14.414 1.00 95.50 99 VAL A CA 1
ATOM 768 C C . VAL A 1 99 ? -4.654 5.807 13.938 1.00 95.50 99 VAL A C 1
ATOM 770 O O . VAL A 1 99 ? -5.004 5.912 12.764 1.00 95.50 99 VAL A O 1
ATOM 773 N N . HIS A 1 100 ? -4.751 6.823 14.800 1.00 95.00 100 HIS A N 1
ATOM 774 C CA . HIS A 1 100 ? -5.239 8.150 14.419 1.00 95.00 100 HIS A CA 1
ATOM 775 C C . HIS A 1 100 ? -4.376 8.782 13.315 1.00 95.00 100 HIS A C 1
ATOM 777 O O . HIS A 1 100 ? -4.898 9.320 12.344 1.00 95.00 100 HIS A O 1
ATOM 783 N N . ASN A 1 101 ? -3.047 8.667 13.396 1.00 96.44 101 ASN A N 1
ATOM 784 C CA . ASN A 1 101 ? -2.150 9.182 12.358 1.00 96.44 101 ASN A CA 1
ATOM 785 C C . ASN A 1 101 ? -2.280 8.446 11.014 1.00 96.44 101 ASN A C 1
ATOM 787 O O . ASN A 1 101 ? -1.900 9.009 9.989 1.00 96.44 101 ASN A O 1
ATOM 791 N N . LEU A 1 102 ? -2.794 7.215 10.997 1.00 96.12 102 LEU A N 1
ATOM 792 C CA . LEU A 1 102 ? -3.025 6.429 9.779 1.00 96.12 102 LEU A CA 1
ATOM 793 C C . LEU A 1 102 ? -4.366 6.735 9.096 1.00 96.12 102 LEU A C 1
ATOM 795 O O . LEU A 1 102 ? -4.637 6.184 8.028 1.00 96.12 102 LEU A O 1
ATOM 799 N N . ARG A 1 103 ? -5.201 7.586 9.701 1.00 95.62 103 ARG A N 1
ATOM 800 C CA . ARG A 1 103 ? -6.494 8.010 9.168 1.00 95.62 103 ARG A CA 1
ATOM 801 C C . ARG A 1 103 ? -6.324 9.286 8.351 1.00 95.62 103 ARG A C 1
ATOM 803 O O . ARG A 1 103 ? -6.041 10.330 8.924 1.00 95.62 103 ARG A O 1
ATOM 810 N N . GLY A 1 104 ? -6.515 9.235 7.037 1.00 92.94 104 GLY A N 1
ATOM 811 C CA . GLY A 1 104 ? -6.518 10.425 6.172 1.00 92.94 104 GLY A CA 1
ATOM 812 C C . GLY A 1 104 ? -7.895 10.786 5.624 1.00 92.94 104 GLY A C 1
ATOM 813 O O . GLY A 1 104 ? -7.992 11.636 4.743 1.00 92.94 104 GLY A O 1
ATOM 814 N N . THR A 1 105 ? -8.964 10.177 6.146 1.00 89.75 105 THR A N 1
ATOM 815 C CA . THR A 1 105 ? -10.351 10.537 5.822 1.00 89.75 105 THR A CA 1
ATOM 816 C C . THR A 1 105 ? -11.151 10.992 7.049 1.00 89.75 105 THR A C 1
ATOM 818 O O . THR A 1 105 ? -10.790 10.720 8.194 1.00 89.75 105 THR A O 1
ATOM 821 N N . GLY A 1 106 ? -12.254 11.712 6.814 1.00 87.44 106 GLY A N 1
ATOM 822 C CA . GLY A 1 106 ? -13.142 12.220 7.867 1.00 87.44 106 GLY A CA 1
ATOM 823 C C . GLY A 1 106 ? -12.701 13.554 8.484 1.00 87.44 106 GLY A C 1
ATOM 824 O O . GLY A 1 106 ? -11.777 14.210 8.013 1.00 87.44 106 GLY A O 1
ATOM 825 N N . SER A 1 107 ? -13.391 13.983 9.545 1.00 86.00 107 SER A N 1
ATOM 826 C CA . SER A 1 107 ? -13.152 15.281 10.204 1.00 86.00 107 SER A CA 1
ATOM 827 C C . SER A 1 107 ? -11.811 15.372 10.934 1.00 86.00 107 SER A C 1
ATOM 829 O O . SER A 1 107 ? -11.295 16.467 11.129 1.00 86.00 107 SER A O 1
ATOM 831 N N . GLU A 1 108 ? -11.257 14.228 11.336 1.00 87.56 108 GLU A N 1
ATOM 832 C CA . GLU A 1 108 ? -9.972 14.108 12.038 1.00 87.56 108 GLU A CA 1
ATOM 833 C C . GLU A 1 108 ? -8.859 13.599 11.107 1.00 87.56 108 GLU A C 1
ATOM 835 O O . GLU A 1 108 ? -7.888 12.991 11.553 1.00 87.56 108 GLU A O 1
ATOM 840 N N . ALA A 1 109 ? -9.011 13.805 9.796 1.00 91.00 109 ALA A N 1
ATOM 841 C CA . ALA A 1 109 ? -8.049 13.347 8.806 1.00 91.00 109 ALA A CA 1
ATOM 842 C C . ALA A 1 109 ? -6.647 13.930 9.051 1.00 91.00 109 ALA A C 1
AT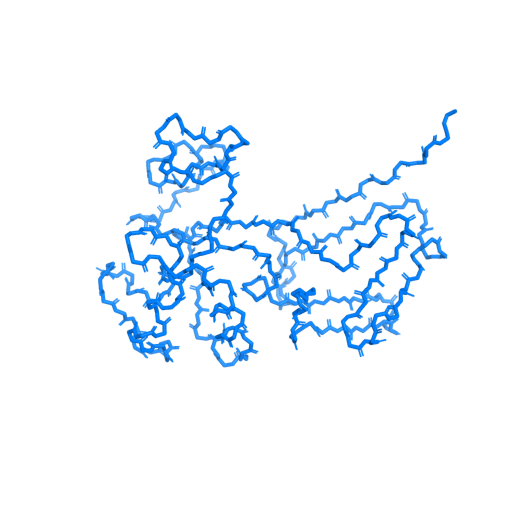OM 844 O O . ALA A 1 109 ? -6.450 15.146 9.108 1.00 91.00 109 ALA A O 1
ATOM 845 N N . ASN A 1 110 ? -5.649 13.053 9.101 1.00 94.25 110 ASN A N 1
ATOM 846 C CA . ASN A 1 110 ? -4.250 13.412 8.988 1.00 94.25 110 ASN A 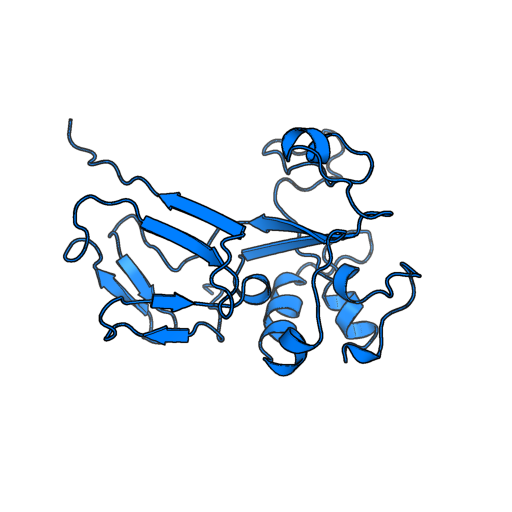CA 1
ATOM 847 C C . ASN A 1 110 ? -3.888 13.619 7.502 1.00 94.25 110 ASN A C 1
ATOM 849 O O . ASN A 1 110 ? -3.831 12.644 6.747 1.00 94.25 110 ASN A O 1
ATOM 853 N N . PRO A 1 111 ? -3.537 14.844 7.065 1.00 91.31 111 PRO A N 1
ATOM 854 C CA . PRO A 1 111 ? -3.135 15.115 5.679 1.00 91.31 111 PRO A CA 1
ATOM 855 C C . PRO A 1 111 ? -1.799 14.458 5.286 1.00 91.31 111 PRO A C 1
ATOM 857 O O . PRO A 1 111 ? -1.384 14.536 4.130 1.00 91.31 111 PRO A O 1
ATOM 860 N N . HIS A 1 112 ? -1.104 13.851 6.252 1.00 93.69 112 HIS A N 1
ATOM 861 C CA . HIS A 1 112 ? 0.144 13.114 6.078 1.00 93.69 112 HIS A CA 1
ATOM 862 C C . HIS A 1 112 ? 0.011 11.625 6.427 1.00 93.69 112 HIS A C 1
ATOM 864 O O . HIS A 1 112 ? 1.010 10.982 6.777 1.00 93.69 112 HIS A O 1
ATOM 870 N N . ALA A 1 113 ? -1.202 11.068 6.350 1.00 94.94 113 ALA A N 1
ATOM 871 C CA . ALA A 1 113 ? -1.455 9.651 6.597 1.00 94.94 113 ALA A CA 1
ATOM 872 C C . ALA A 1 113 ? -0.579 8.733 5.721 1.00 94.94 113 ALA A C 1
ATOM 874 O O . ALA A 1 113 ? -0.096 7.715 6.208 1.00 94.94 113 ALA A O 1
ATOM 875 N N . GLU A 1 114 ? -0.223 9.150 4.499 1.00 92.69 114 GLU A N 1
ATOM 876 C CA . GLU A 1 114 ? 0.688 8.402 3.622 1.00 92.69 114 GLU A CA 1
ATOM 877 C C . GLU A 1 114 ? 2.089 8.234 4.219 1.00 92.69 114 GLU A C 1
ATOM 879 O O . GLU A 1 114 ? 2.709 7.176 4.098 1.00 92.69 114 GLU A O 1
ATOM 884 N N . LYS A 1 115 ? 2.595 9.264 4.910 1.00 91.38 115 LYS A N 1
ATOM 885 C CA . LYS A 1 115 ? 3.898 9.205 5.583 1.00 91.38 115 LYS A CA 1
ATOM 886 C C . LYS A 1 115 ? 3.810 8.359 6.841 1.00 91.38 115 LYS A C 1
ATOM 888 O O . LYS A 1 115 ? 4.722 7.584 7.110 1.00 91.38 115 LYS A O 1
ATOM 893 N N . ALA A 1 116 ? 2.722 8.492 7.602 1.00 94.62 116 ALA A N 1
ATOM 894 C CA . ALA A 1 116 ? 2.483 7.661 8.777 1.00 94.62 116 ALA A CA 1
ATOM 895 C C . ALA A 1 116 ? 2.415 6.173 8.391 1.00 94.62 116 ALA A C 1
ATOM 897 O O . ALA A 1 116 ? 3.093 5.354 9.012 1.00 94.62 116 ALA A O 1
ATOM 898 N N . ARG A 1 117 ? 1.700 5.845 7.307 1.00 94.81 117 ARG A N 1
ATOM 899 C CA . ARG A 1 117 ? 1.622 4.501 6.723 1.00 94.81 117 ARG A CA 1
ATOM 900 C C . ARG A 1 117 ? 2.999 3.997 6.315 1.00 94.81 117 ARG A C 1
ATOM 902 O O . ARG A 1 117 ? 3.411 2.932 6.774 1.00 94.81 117 ARG A O 1
ATOM 909 N N . ALA A 1 118 ? 3.730 4.761 5.502 1.00 90.75 118 ALA A N 1
ATOM 910 C CA . ALA A 1 118 ? 5.068 4.380 5.055 1.00 90.75 118 ALA A CA 1
ATOM 911 C C . ALA A 1 118 ? 6.022 4.123 6.238 1.00 90.75 118 ALA A C 1
ATOM 913 O O . ALA A 1 118 ? 6.744 3.126 6.243 1.00 90.75 118 ALA A O 1
ATOM 914 N N . ASN A 1 119 ? 5.977 4.971 7.271 1.00 91.38 119 ASN A N 1
ATOM 915 C CA . ASN A 1 119 ? 6.791 4.822 8.477 1.00 91.38 119 ASN A CA 1
ATOM 916 C C . ASN A 1 119 ? 6.409 3.575 9.286 1.00 91.38 119 ASN A C 1
ATOM 918 O O . AS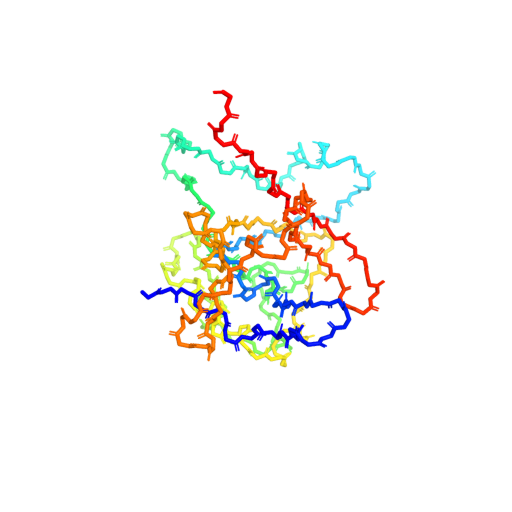N A 1 119 ? 7.286 2.804 9.674 1.00 91.38 119 ASN A O 1
ATOM 922 N N . PHE A 1 120 ? 5.115 3.348 9.526 1.00 92.75 120 PHE A N 1
ATOM 923 C CA . PHE A 1 120 ? 4.648 2.203 10.307 1.00 92.75 120 PHE A CA 1
ATOM 924 C C . PHE A 1 120 ? 4.966 0.879 9.602 1.00 92.75 120 PHE A C 1
ATOM 926 O O . PHE A 1 120 ? 5.559 -0.027 10.195 1.00 92.75 120 PHE A O 1
ATOM 933 N N . PHE A 1 121 ? 4.634 0.785 8.313 1.00 93.00 121 PHE A N 1
ATOM 934 C CA . PHE A 1 121 ? 4.818 -0.426 7.516 1.00 93.00 121 PHE A CA 1
ATOM 935 C C . PHE A 1 121 ? 6.235 -0.597 6.959 1.00 93.00 121 PHE A C 1
ATOM 937 O O . PHE A 1 121 ? 6.480 -1.572 6.247 1.00 93.00 121 PHE A O 1
ATOM 944 N N . HIS A 1 122 ? 7.189 0.272 7.311 1.00 89.50 122 HIS A N 1
ATOM 945 C CA . HIS A 1 122 ? 8.613 0.032 7.069 1.00 89.50 122 HIS A CA 1
ATOM 946 C C . HIS A 1 122 ? 9.115 -1.207 7.838 1.00 89.50 122 HIS A C 1
ATOM 948 O O . HIS A 1 122 ? 9.931 -1.984 7.331 1.00 89.50 122 HIS A O 1
ATOM 954 N N . SER A 1 123 ? 8.582 -1.439 9.042 1.00 90.81 123 SER A N 1
ATOM 955 C CA . SER A 1 123 ? 8.944 -2.581 9.884 1.00 90.81 123 SER A CA 1
ATOM 956 C C . SER A 1 123 ? 8.365 -3.894 9.347 1.00 90.81 123 SER A C 1
ATOM 958 O O . SER A 1 123 ? 7.159 -4.033 9.133 1.00 90.81 123 SER A O 1
ATOM 960 N N . GLU A 1 124 ? 9.221 -4.906 9.168 1.00 90.75 124 GLU A N 1
ATOM 961 C CA . GLU A 1 124 ? 8.767 -6.261 8.828 1.00 90.75 124 GLU A CA 1
ATOM 962 C C . GLU A 1 124 ? 7.902 -6.878 9.934 1.00 90.75 124 GLU A C 1
ATOM 964 O O . GLU A 1 124 ? 6.963 -7.608 9.625 1.00 90.75 124 GLU A O 1
ATOM 969 N N . GLU A 1 125 ? 8.170 -6.555 11.201 1.00 92.56 125 GLU A N 1
ATOM 970 C CA . GLU A 1 125 ? 7.370 -7.033 12.329 1.00 92.56 125 GLU A CA 1
ATOM 971 C C . GLU A 1 125 ? 5.933 -6.502 12.253 1.00 92.56 125 GLU A C 1
ATOM 973 O O . GLU A 1 125 ? 4.988 -7.285 12.323 1.00 92.56 125 GLU A O 1
ATOM 978 N N . HIS A 1 126 ? 5.760 -5.197 12.025 1.00 93.19 126 HIS A N 1
ATOM 979 C CA . HIS A 1 126 ? 4.435 -4.584 11.887 1.00 93.19 126 HIS A CA 1
ATOM 980 C C . HIS A 1 126 ? 3.660 -5.175 10.705 1.00 93.19 126 HIS A C 1
ATOM 982 O O . HIS A 1 126 ? 2.491 -5.536 10.837 1.00 93.19 126 HIS A O 1
ATOM 988 N N . ARG A 1 127 ? 4.334 -5.370 9.563 1.00 92.19 127 ARG A N 1
ATOM 989 C CA . ARG A 1 127 ? 3.732 -6.004 8.379 1.00 92.19 127 ARG A CA 1
ATOM 990 C C . ARG A 1 127 ? 3.266 -7.437 8.625 1.00 92.19 127 ARG A C 1
ATOM 992 O O . ARG A 1 127 ? 2.317 -7.866 7.986 1.00 92.19 127 ARG A O 1
ATOM 999 N N . LYS A 1 128 ? 3.932 -8.189 9.507 1.00 91.69 128 LYS A N 1
ATOM 1000 C CA . LYS A 1 128 ? 3.534 -9.566 9.848 1.00 91.69 128 LYS A CA 1
ATOM 1001 C C . LYS A 1 128 ? 2.329 -9.623 10.790 1.00 91.69 128 LYS A C 1
ATOM 1003 O O . LYS A 1 128 ? 1.638 -10.641 10.796 1.00 91.69 128 LYS A O 1
ATOM 1008 N N . LYS A 1 129 ? 2.097 -8.574 11.587 1.00 92.81 129 LYS A N 1
ATOM 1009 C CA . LYS A 1 129 ? 0.967 -8.493 12.525 1.00 92.81 129 LYS A CA 1
ATOM 1010 C C . LYS A 1 129 ? -0.337 -8.150 11.809 1.00 92.81 129 LYS A C 1
ATOM 1012 O O . LYS A 1 129 ? -1.350 -8.794 12.056 1.00 92.81 129 LYS A O 1
ATOM 1017 N N . VAL A 1 130 ? -0.296 -7.188 10.889 1.00 92.06 130 VAL A N 1
ATOM 1018 C CA . VAL A 1 130 ? -1.478 -6.760 10.129 1.00 92.06 130 VAL A CA 1
ATOM 1019 C C . VAL A 1 130 ? -1.844 -7.797 9.066 1.00 92.06 130 VAL A C 1
ATOM 1021 O O . VAL A 1 130 ? -0.995 -8.240 8.291 1.00 92.06 130 VAL A O 1
ATOM 1024 N N . LYS A 1 131 ? -3.123 -8.178 9.013 1.00 89.31 131 LYS A N 1
ATOM 1025 C CA . LYS A 1 131 ? -3.656 -9.142 8.044 1.00 89.31 131 LYS A CA 1
ATOM 1026 C C . LYS A 1 131 ? -4.830 -8.542 7.290 1.00 89.31 131 LYS A C 1
ATOM 1028 O O . LYS A 1 131 ? -5.678 -7.888 7.885 1.00 89.31 131 LYS A O 1
ATOM 1033 N N . PHE A 1 132 ? -4.877 -8.832 5.996 1.00 90.25 132 PHE A N 1
ATOM 1034 C CA . PHE A 1 132 ? -6.051 -8.585 5.172 1.00 90.25 132 PHE A CA 1
ATOM 1035 C C . PHE A 1 132 ? -7.010 -9.770 5.267 1.00 90.25 132 PHE A C 1
ATOM 1037 O O . PHE A 1 132 ? -6.592 -10.929 5.341 1.00 90.25 132 PHE A O 1
ATOM 1044 N N . THR A 1 133 ? -8.295 -9.462 5.243 1.00 89.25 133 THR A N 1
ATOM 1045 C CA . THR A 1 133 ? -9.424 -10.388 5.242 1.00 89.25 133 THR A CA 1
ATOM 1046 C C . THR A 1 133 ? -10.249 -10.180 3.975 1.00 89.25 133 THR A C 1
ATOM 1048 O O . THR A 1 133 ? -10.064 -9.195 3.262 1.00 89.25 133 THR A O 1
ATOM 1051 N N . ALA A 1 134 ? -11.201 -11.074 3.701 1.00 87.88 134 ALA A N 1
ATOM 1052 C CA . ALA A 1 134 ? -12.120 -10.907 2.573 1.00 87.88 134 ALA A CA 1
ATOM 1053 C C . ALA A 1 134 ? -12.970 -9.624 2.675 1.00 87.88 134 ALA A C 1
ATOM 1055 O O . ALA A 1 134 ? -13.485 -9.148 1.671 1.00 87.88 134 ALA A O 1
ATOM 1056 N N . ARG A 1 135 ? -13.093 -9.042 3.875 1.00 89.19 135 ARG A N 1
ATOM 1057 C CA . ARG A 1 135 ? -13.852 -7.811 4.130 1.00 89.19 135 ARG A CA 1
ATOM 1058 C C . ARG A 1 135 ? -13.065 -6.548 3.821 1.00 89.19 135 ARG A C 1
ATOM 1060 O O . ARG A 1 135 ? -13.663 -5.481 3.794 1.00 89.19 135 ARG A O 1
ATOM 1067 N N . ASP A 1 136 ? -11.750 -6.635 3.651 1.00 91.50 136 ASP A N 1
ATOM 1068 C CA . ASP A 1 136 ? -10.909 -5.460 3.452 1.00 91.50 136 ASP A CA 1
ATOM 1069 C C . ASP A 1 136 ? -10.870 -5.093 1.967 1.00 91.50 136 ASP A C 1
ATOM 1071 O O . ASP A 1 136 ? -10.141 -5.695 1.176 1.00 91.50 136 ASP A O 1
ATOM 1075 N N . VAL A 1 137 ? -11.652 -4.084 1.588 1.00 90.69 137 VAL A N 1
ATOM 1076 C CA . VAL A 1 137 ? -11.601 -3.492 0.253 1.00 90.69 137 VAL A CA 1
ATOM 1077 C C . VAL A 1 137 ? -10.449 -2.501 0.217 1.00 90.69 137 VAL A C 1
ATOM 1079 O O . VAL A 1 137 ? -10.429 -1.525 0.967 1.00 90.69 137 VAL A O 1
ATOM 1082 N N . VAL A 1 138 ? -9.479 -2.771 -0.655 1.00 91.88 138 VAL A N 1
ATOM 1083 C CA . VAL A 1 138 ? -8.279 -1.950 -0.824 1.00 91.88 138 VAL A CA 1
ATOM 1084 C C . VAL A 1 138 ? -8.393 -1.151 -2.114 1.00 91.88 138 VAL A C 1
ATOM 1086 O O . VAL A 1 138 ? -8.362 -1.721 -3.204 1.00 91.88 138 VAL A O 1
ATOM 1089 N N . THR A 1 139 ? -8.448 0.169 -1.989 1.00 90.44 139 THR A N 1
ATOM 1090 C CA . THR A 1 139 ? -8.343 1.106 -3.111 1.00 90.44 139 THR A CA 1
ATOM 1091 C C . THR A 1 139 ? -6.949 1.716 -3.089 1.00 90.44 139 THR A C 1
ATOM 1093 O O . THR A 1 139 ? -6.508 2.203 -2.050 1.00 90.44 139 THR A O 1
ATOM 1096 N N . ALA A 1 140 ? -6.221 1.686 -4.203 1.00 89.25 140 ALA A N 1
ATOM 1097 C CA . ALA A 1 140 ? -4.855 2.198 -4.245 1.00 89.25 140 ALA A CA 1
ATOM 1098 C C . ALA A 1 140 ? -4.551 2.929 -5.550 1.00 89.25 140 ALA A C 1
ATOM 1100 O O . ALA A 1 140 ? -4.959 2.489 -6.624 1.00 89.25 140 ALA A O 1
ATOM 1101 N N . ASP A 1 141 ? -3.760 3.995 -5.443 1.00 86.62 141 ASP A N 1
ATOM 1102 C CA . ASP A 1 141 ? -3.236 4.714 -6.599 1.00 86.62 141 ASP A CA 1
ATOM 1103 C C . ASP A 1 141 ? -1.943 4.070 -7.091 1.00 86.62 141 ASP A C 1
ATOM 1105 O O . ASP A 1 141 ? -0.940 3.977 -6.367 1.00 86.62 141 ASP A O 1
ATOM 1109 N N . PHE A 1 142 ? -1.938 3.695 -8.370 1.00 80.88 142 PHE A N 1
ATOM 1110 C CA . PHE A 1 142 ? -0.728 3.267 -9.052 1.00 80.88 142 PHE A CA 1
ATOM 1111 C C . PHE A 1 142 ? 0.002 4.466 -9.664 1.00 80.88 142 PHE A C 1
ATOM 1113 O O . PHE A 1 142 ? -0.124 4.775 -10.845 1.00 80.88 142 PHE A O 1
ATOM 1120 N N . ALA A 1 143 ? 0.796 5.135 -8.833 1.00 75.81 143 ALA A N 1
ATOM 1121 C CA . ALA A 1 143 ? 1.691 6.211 -9.239 1.00 75.81 143 ALA A CA 1
ATOM 1122 C C . ALA A 1 143 ? 3.076 5.956 -8.633 1.00 75.81 143 ALA A C 1
ATOM 1124 O O . ALA A 1 143 ? 3.434 6.518 -7.600 1.0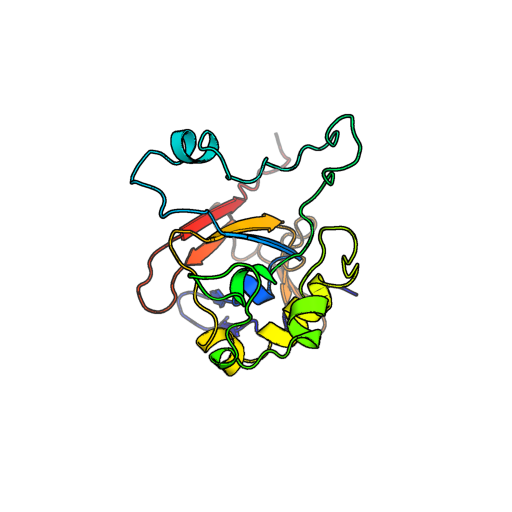0 75.81 143 ALA A O 1
ATOM 1125 N N . ASN A 1 144 ? 3.846 5.039 -9.227 1.00 67.50 144 ASN A N 1
ATOM 1126 C CA . ASN A 1 144 ? 5.209 4.775 -8.771 1.00 67.50 144 ASN A CA 1
ATOM 1127 C C . ASN A 1 144 ? 6.222 5.559 -9.618 1.00 67.50 144 ASN A C 1
ATOM 1129 O O . ASN A 1 144 ? 6.116 5.616 -10.838 1.00 67.50 144 ASN A O 1
ATOM 1133 N N . GLY A 1 145 ? 7.209 6.170 -8.959 1.00 66.31 145 GLY A N 1
ATOM 1134 C CA . GLY A 1 145 ? 8.295 6.903 -9.620 1.00 66.31 145 GLY A CA 1
ATOM 1135 C C . GLY A 1 145 ? 9.460 6.013 -10.058 1.00 66.31 145 GLY A C 1
ATOM 1136 O O . GLY A 1 145 ? 10.547 6.529 -10.302 1.00 66.31 145 GLY A O 1
ATOM 1137 N N . PHE A 1 146 ? 9.276 4.689 -10.085 1.00 69.12 146 PHE A N 1
ATOM 1138 C CA . PHE A 1 146 ? 10.348 3.759 -10.434 1.00 69.12 146 PHE A CA 1
ATOM 1139 C C . PHE A 1 146 ? 10.502 3.590 -11.938 1.00 69.12 146 PHE A C 1
ATOM 1141 O O . PHE A 1 146 ? 11.540 3.100 -12.349 1.00 69.12 146 PHE A O 1
ATOM 1148 N N . LEU A 1 147 ? 9.517 3.971 -12.750 1.00 73.25 147 LEU A N 1
ATOM 1149 C CA . LEU A 1 147 ? 9.586 3.859 -14.203 1.00 73.25 147 LEU A CA 1
ATOM 1150 C C . LEU A 1 147 ? 9.511 5.246 -14.836 1.00 73.25 147 LEU A C 1
ATOM 1152 O O . LEU A 1 147 ? 8.530 5.968 -14.677 1.00 73.25 147 LEU A O 1
ATOM 1156 N N . ASP A 1 148 ? 10.566 5.613 -15.551 1.00 74.69 148 ASP A N 1
ATOM 1157 C CA . ASP A 1 148 ? 10.622 6.817 -16.366 1.00 74.69 148 ASP A CA 1
ATOM 1158 C C . ASP A 1 148 ? 10.351 6.433 -17.814 1.00 74.69 148 ASP A C 1
ATOM 1160 O O . ASP A 1 148 ? 11.202 5.835 -18.467 1.00 74.69 148 ASP A O 1
ATOM 1164 N N . PHE A 1 149 ? 9.162 6.757 -18.313 1.00 72.06 149 PHE A N 1
ATOM 1165 C CA . PHE A 1 149 ? 8.776 6.447 -19.687 1.00 72.06 149 PHE A CA 1
ATOM 1166 C C . PHE A 1 149 ? 9.438 7.356 -20.730 1.00 72.06 149 PHE A C 1
ATOM 1168 O O . PHE A 1 149 ? 9.488 6.964 -21.892 1.00 72.06 149 PHE A O 1
ATOM 1175 N N . ASN A 1 150 ? 9.974 8.528 -20.353 1.00 73.44 150 ASN A N 1
ATOM 1176 C CA . ASN A 1 150 ? 10.651 9.406 -21.319 1.00 73.44 150 ASN A CA 1
ATOM 1177 C C . ASN A 1 150 ? 11.931 8.744 -21.843 1.00 73.44 150 ASN A C 1
ATOM 1179 O O . ASN A 1 150 ? 12.190 8.717 -23.045 1.00 73.44 150 ASN A O 1
ATOM 1183 N N . ASP A 1 151 ? 12.701 8.160 -20.923 1.00 71.56 151 ASP A N 1
ATOM 1184 C CA . ASP A 1 151 ? 13.937 7.441 -21.237 1.00 71.56 151 ASP A CA 1
ATOM 1185 C C . ASP A 1 151 ? 13.743 5.924 -21.299 1.00 71.56 151 ASP A C 1
ATOM 1187 O O . ASP A 1 151 ? 14.655 5.216 -21.718 1.00 71.56 151 ASP A O 1
ATOM 1191 N N . LEU A 1 152 ? 12.562 5.435 -20.910 1.00 73.19 152 LEU A N 1
ATOM 1192 C CA . LEU A 1 152 ? 12.271 4.030 -20.659 1.00 73.19 152 LEU A CA 1
ATOM 1193 C C . LEU A 1 152 ? 13.336 3.399 -19.749 1.00 73.19 152 LEU A C 1
ATOM 1195 O O . LEU A 1 152 ? 14.109 2.520 -20.131 1.00 73.19 152 LEU A O 1
ATOM 1199 N N . ALA A 1 153 ? 13.386 3.882 -18.516 1.00 74.62 153 ALA A N 1
ATOM 1200 C CA . ALA A 1 153 ? 14.358 3.426 -17.543 1.00 74.62 153 ALA A CA 1
ATOM 1201 C C . ALA A 1 153 ? 13.716 3.157 -16.189 1.00 74.62 153 ALA A C 1
ATOM 1203 O O . ALA A 1 153 ? 12.790 3.856 -15.777 1.00 74.62 153 ALA A O 1
ATOM 1204 N N . VAL A 1 154 ? 14.255 2.176 -15.465 1.00 73.56 154 VAL A N 1
ATOM 1205 C CA . VAL A 1 154 ? 13.925 1.993 -14.052 1.00 73.56 154 VAL A CA 1
ATOM 1206 C C . VAL A 1 154 ? 14.822 2.895 -13.212 1.00 73.56 154 VAL A C 1
ATOM 1208 O O . VAL A 1 154 ? 16.046 2.798 -13.283 1.00 73.56 154 VAL A O 1
ATOM 1211 N N . ILE A 1 155 ? 14.231 3.762 -12.398 1.00 74.12 155 ILE A N 1
ATOM 1212 C CA . ILE A 1 155 ? 14.938 4.571 -11.405 1.00 74.12 155 ILE A CA 1
ATOM 1213 C C . ILE A 1 155 ? 14.946 3.788 -10.100 1.00 74.12 155 ILE A C 1
ATOM 1215 O O . ILE A 1 155 ? 13.909 3.630 -9.459 1.00 74.12 155 ILE A O 1
ATOM 1219 N N . LEU A 1 156 ? 16.116 3.304 -9.683 1.00 69.94 156 LEU A N 1
ATOM 1220 C CA . LEU A 1 156 ? 16.235 2.612 -8.405 1.00 69.94 156 LEU A CA 1
ATOM 1221 C C . LEU A 1 156 ? 16.556 3.601 -7.271 1.00 69.94 156 LEU A C 1
ATOM 1223 O O . LEU A 1 156 ? 17.420 4.469 -7.412 1.00 69.94 156 LEU A O 1
ATOM 1227 N N . PRO A 1 157 ? 15.891 3.477 -6.113 1.00 59.72 157 PRO A N 1
ATOM 1228 C CA . PRO A 1 157 ? 16.047 4.433 -5.023 1.00 59.72 157 PRO A CA 1
ATOM 1229 C C . PRO A 1 157 ? 17.409 4.371 -4.322 1.00 59.72 157 PRO A C 1
ATOM 1231 O O . PRO A 1 157 ? 17.954 5.399 -3.924 1.00 59.72 157 PRO A O 1
ATOM 1234 N N . TYR A 1 158 ? 17.979 3.173 -4.175 1.00 64.12 158 TYR A N 1
ATOM 1235 C CA . TYR A 1 158 ? 19.223 2.961 -3.419 1.00 64.12 158 TYR A CA 1
ATOM 1236 C C . TYR A 1 158 ? 20.491 3.223 -4.229 1.00 64.12 158 TYR A C 1
ATOM 1238 O O . TYR A 1 158 ? 21.591 3.187 -3.688 1.00 64.12 158 TYR A O 1
ATOM 1246 N N . THR A 1 159 ? 20.351 3.483 -5.525 1.00 60.47 159 THR A N 1
ATOM 1247 C CA . THR A 1 159 ? 21.474 3.703 -6.437 1.00 60.47 159 THR A CA 1
ATOM 1248 C C . THR A 1 159 ? 21.769 5.189 -6.643 1.00 60.47 159 THR A C 1
ATOM 1250 O O . THR A 1 159 ? 22.376 5.553 -7.643 1.00 60.47 159 THR A O 1
ATOM 1253 N N . ALA A 1 160 ? 21.317 6.066 -5.738 1.00 63.53 160 ALA A N 1
ATOM 1254 C CA . ALA A 1 160 ? 21.394 7.523 -5.898 1.00 63.53 160 ALA A CA 1
ATOM 1255 C C . ALA A 1 160 ? 20.759 8.025 -7.215 1.00 63.53 160 ALA A C 1
ATOM 1257 O O . ALA A 1 160 ? 21.224 8.994 -7.811 1.00 63.53 160 ALA A O 1
ATOM 1258 N N . GLY A 1 161 ? 19.693 7.358 -7.676 1.00 62.78 161 GLY A N 1
ATOM 1259 C CA . GLY A 1 161 ? 18.992 7.718 -8.908 1.00 62.78 161 GLY A CA 1
ATOM 1260 C C . GLY A 1 161 ? 19.659 7.218 -10.191 1.00 62.78 161 GLY A C 1
ATOM 1261 O O . GLY A 1 161 ? 19.334 7.732 -11.262 1.00 62.78 161 GLY A O 1
ATOM 1262 N N . MET A 1 162 ? 20.565 6.226 -10.126 1.00 66.88 162 MET A N 1
ATOM 1263 C CA . MET A 1 162 ? 21.022 5.552 -11.346 1.00 66.88 162 MET A CA 1
ATOM 1264 C C . MET A 1 162 ? 19.816 4.969 -12.085 1.00 66.88 162 MET A C 1
ATOM 1266 O O . MET A 1 162 ? 19.048 4.176 -11.529 1.00 66.88 162 MET A O 1
ATOM 1270 N N . LYS A 1 163 ? 19.684 5.382 -13.345 1.00 69.94 163 LYS A N 1
ATOM 1271 C CA . LYS A 1 163 ? 18.690 4.890 -14.289 1.00 69.94 163 LYS A CA 1
ATOM 1272 C C . LYS A 1 163 ? 19.195 3.598 -14.915 1.00 69.94 163 LYS A C 1
ATOM 1274 O O . LYS A 1 163 ? 20.301 3.557 -15.452 1.00 69.94 163 LYS A O 1
ATOM 1279 N N . PHE A 1 164 ? 18.380 2.559 -14.862 1.00 70.81 164 PHE A N 1
ATOM 1280 C CA . PHE A 1 164 ? 18.618 1.331 -15.594 1.00 70.81 164 PHE A CA 1
ATOM 1281 C C . PHE A 1 164 ? 17.838 1.390 -16.906 1.00 70.81 164 PHE A C 1
ATOM 1283 O O . PHE A 1 164 ? 16.612 1.311 -16.891 1.00 70.81 164 PHE A O 1
ATOM 1290 N N . ASP A 1 165 ? 18.546 1.595 -18.018 1.00 72.31 165 ASP A N 1
ATOM 1291 C CA . ASP A 1 165 ? 17.950 1.684 -19.353 1.00 72.31 165 ASP A CA 1
ATOM 1292 C C . ASP A 1 165 ? 17.310 0.344 -19.737 1.00 72.31 165 ASP A C 1
ATOM 1294 O O . ASP A 1 165 ? 18.002 -0.654 -19.965 1.00 72.31 165 ASP A O 1
ATOM 1298 N N . LEU A 1 166 ? 15.979 0.324 -19.802 1.00 69.31 166 LEU A N 1
ATOM 1299 C CA . LEU A 1 166 ? 15.237 -0.867 -20.187 1.00 69.31 166 LEU A CA 1
ATOM 1300 C C . LEU A 1 166 ? 15.244 -1.073 -21.704 1.00 69.31 166 LEU A C 1
ATOM 1302 O O . LEU A 1 166 ? 14.996 -2.198 -22.120 1.00 69.31 166 LEU A O 1
ATOM 1306 N N . LYS A 1 167 ? 15.575 -0.078 -22.548 1.00 69.25 167 LYS A N 1
ATOM 1307 C CA . LYS A 1 167 ? 15.573 -0.234 -24.022 1.00 69.25 167 LYS A CA 1
ATOM 1308 C C . LYS A 1 167 ? 16.473 -1.373 -24.479 1.00 69.25 167 LYS A C 1
ATOM 1310 O O . LYS A 1 167 ? 16.148 -2.076 -25.426 1.00 69.25 167 LYS A O 1
ATOM 1315 N N . ARG A 1 168 ? 17.609 -1.568 -23.802 1.00 65.19 168 ARG A N 1
ATOM 1316 C CA . ARG A 1 168 ? 18.581 -2.619 -24.150 1.00 65.19 168 ARG A CA 1
ATOM 1317 C C . ARG A 1 168 ? 18.119 -4.025 -23.768 1.00 65.19 168 ARG A C 1
ATOM 1319 O O . ARG A 1 168 ? 18.655 -4.987 -24.307 1.00 65.19 168 ARG A O 1
ATOM 1326 N N . MET A 1 169 ? 17.184 -4.137 -22.826 1.00 62.41 169 MET A N 1
ATOM 1327 C CA . MET A 1 169 ? 16.651 -5.411 -22.327 1.00 62.41 169 MET A CA 1
ATOM 1328 C C . MET A 1 169 ? 15.213 -5.672 -22.769 1.00 62.41 169 MET A C 1
ATOM 1330 O O . MET A 1 169 ? 14.722 -6.787 -22.618 1.00 62.41 169 MET A O 1
ATOM 1334 N N . TRP A 1 170 ? 14.539 -4.660 -23.306 1.00 66.56 170 TRP A N 1
ATOM 1335 C CA . TRP A 1 170 ? 13.195 -4.783 -23.822 1.00 66.56 170 TRP A CA 1
ATOM 1336 C C . TRP A 1 170 ? 13.234 -5.558 -25.145 1.00 66.56 170 TRP A C 1
ATOM 1338 O O . TRP A 1 170 ? 13.905 -5.178 -26.100 1.00 66.56 170 TRP A O 1
ATOM 1348 N N . ASP A 1 171 ? 12.439 -6.622 -25.220 1.00 68.88 171 ASP A N 1
ATOM 1349 C CA . ASP A 1 171 ? 12.357 -7.573 -26.335 1.00 68.88 171 ASP A CA 1
ATOM 1350 C C . ASP A 1 171 ? 11.066 -7.463 -27.179 1.00 68.88 171 ASP A C 1
ATOM 1352 O O . ASP A 1 171 ? 10.808 -8.286 -28.053 1.00 68.88 171 ASP A O 1
ATOM 1356 N N . GLY A 1 172 ? 10.233 -6.464 -26.910 1.00 69.12 172 GLY A N 1
ATOM 1357 C CA . GLY A 1 172 ? 8.935 -6.218 -27.541 1.00 69.12 172 GLY A CA 1
ATOM 1358 C C . GLY A 1 172 ? 7.775 -6.453 -26.574 1.00 69.12 172 GLY A C 1
ATOM 1359 O O . GLY A 1 172 ? 6.639 -6.113 -26.890 1.00 69.12 172 GLY A O 1
ATOM 1360 N N . ARG A 1 173 ? 8.044 -7.040 -25.401 1.00 71.31 173 ARG A N 1
ATOM 1361 C CA . ARG A 1 173 ? 7.011 -7.432 -24.442 1.00 71.31 173 ARG A CA 1
ATOM 1362 C C . ARG A 1 173 ? 6.600 -6.276 -23.531 1.00 71.31 173 ARG A C 1
ATOM 1364 O O . ARG A 1 173 ? 7.415 -5.411 -23.215 1.00 71.31 173 ARG A O 1
ATOM 1371 N N . PRO A 1 174 ? 5.344 -6.281 -23.061 1.00 74.31 174 PRO A N 1
ATOM 1372 C CA . PRO A 1 174 ? 4.866 -5.248 -22.164 1.00 74.31 174 PRO A CA 1
ATOM 1373 C C . PRO A 1 174 ? 5.527 -5.335 -20.787 1.00 74.31 174 PRO A C 1
ATOM 1375 O O . PRO A 1 174 ? 5.853 -6.417 -20.286 1.00 74.31 174 PRO A O 1
ATOM 1378 N N . VAL A 1 175 ? 5.662 -4.181 -20.137 1.00 76.62 175 VAL A N 1
ATOM 1379 C CA . VAL A 1 175 ? 6.173 -4.093 -18.766 1.00 76.62 175 VAL A CA 1
ATOM 1380 C C . VAL A 1 175 ? 5.037 -4.412 -17.800 1.00 76.62 175 VAL A C 1
ATOM 1382 O O . VAL A 1 175 ? 3.990 -3.769 -17.833 1.00 76.62 175 VAL A O 1
ATOM 1385 N N . ARG A 1 176 ? 5.238 -5.403 -16.925 1.00 82.69 176 ARG A N 1
ATOM 1386 C CA . ARG A 1 176 ? 4.210 -5.886 -15.993 1.00 82.69 176 ARG A CA 1
ATOM 1387 C C . ARG A 1 176 ? 4.608 -5.690 -14.540 1.00 82.69 176 ARG A C 1
ATOM 1389 O O . ARG A 1 176 ? 5.654 -6.163 -14.103 1.00 82.69 176 ARG A O 1
ATOM 1396 N N . TYR A 1 177 ? 3.708 -5.092 -13.772 1.00 84.56 177 TYR A N 1
ATOM 1397 C CA . TYR A 1 177 ? 3.761 -5.062 -12.317 1.00 84.56 177 TYR A CA 1
ATOM 1398 C C . TYR A 1 177 ? 2.824 -6.120 -11.762 1.00 84.56 177 TYR A C 1
ATOM 1400 O O . TYR A 1 177 ? 1.615 -6.067 -11.979 1.00 84.56 177 TYR A O 1
ATOM 1408 N N . PHE A 1 178 ? 3.385 -7.067 -11.020 1.00 89.50 178 PHE A N 1
ATOM 1409 C CA . PHE A 1 178 ? 2.621 -8.121 -10.367 1.00 89.50 178 PHE A CA 1
ATOM 1410 C C . PHE A 1 178 ? 2.432 -7.789 -8.893 1.00 89.50 178 PHE A C 1
ATOM 1412 O O . PHE A 1 178 ? 3.408 -7.710 -8.144 1.00 89.50 178 PHE A O 1
ATOM 1419 N N . CYS A 1 179 ? 1.181 -7.695 -8.448 1.00 91.69 179 CYS A N 1
ATOM 1420 C CA . CYS A 1 179 ? 0.876 -7.876 -7.037 1.00 91.69 179 CYS A CA 1
ATOM 1421 C C . CYS A 1 179 ? 0.636 -9.363 -6.792 1.00 91.69 179 CYS A C 1
ATOM 1423 O O . CYS A 1 179 ? -0.304 -9.943 -7.338 1.00 91.69 179 CYS A O 1
ATOM 1425 N N . LYS A 1 180 ? 1.500 -9.997 -5.998 1.00 92.81 180 LYS A N 1
ATOM 1426 C CA . LYS A 1 180 ? 1.410 -11.432 -5.724 1.00 92.81 180 LYS A CA 1
ATOM 1427 C C . LYS A 1 180 ? 1.807 -11.785 -4.302 1.00 92.81 180 LYS A C 1
ATOM 1429 O O . LYS A 1 180 ? 2.615 -11.104 -3.671 1.00 92.81 180 LYS A O 1
ATOM 1434 N N . ASN A 1 181 ? 1.292 -12.908 -3.824 1.00 91.88 181 ASN A N 1
ATOM 1435 C CA . ASN A 1 181 ? 1.815 -13.567 -2.643 1.00 91.88 181 ASN A CA 1
ATOM 1436 C C . ASN A 1 181 ? 3.200 -14.145 -2.967 1.00 91.88 181 ASN A C 1
ATOM 1438 O O . ASN A 1 181 ? 3.344 -14.994 -3.845 1.00 91.88 181 ASN A O 1
ATOM 1442 N N . LYS A 1 182 ? 4.229 -13.693 -2.246 1.00 86.69 182 LYS A N 1
ATOM 1443 C CA . LYS A 1 182 ? 5.613 -14.120 -2.486 1.00 86.69 182 LYS A CA 1
ATOM 1444 C C . LYS A 1 182 ? 5.843 -15.610 -2.200 1.00 86.69 182 LYS A C 1
ATOM 1446 O O . LYS A 1 182 ? 6.684 -16.214 -2.854 1.00 86.69 182 LYS A O 1
ATOM 1451 N N . SER A 1 183 ? 5.129 -16.186 -1.235 1.00 89.06 183 SER A N 1
ATOM 1452 C CA . SER A 1 183 ? 5.319 -17.575 -0.803 1.00 89.06 183 SER A CA 1
ATOM 1453 C C . SER A 1 183 ? 4.544 -18.568 -1.661 1.00 89.06 183 SER A C 1
ATOM 1455 O O . SER A 1 183 ? 5.072 -19.625 -1.979 1.00 89.06 183 SER A O 1
ATOM 1457 N N . THR A 1 184 ? 3.301 -18.244 -2.031 1.00 93.62 184 THR A N 1
ATOM 1458 C CA . THR A 1 184 ? 2.444 -19.154 -2.813 1.00 93.62 184 THR A CA 1
ATOM 1459 C C . THR A 1 184 ? 2.494 -18.893 -4.315 1.00 93.62 184 THR A C 1
ATOM 1461 O O . THR A 1 184 ? 2.051 -19.731 -5.091 1.00 93.62 184 THR A O 1
ATOM 1464 N N . GLY A 1 185 ? 2.985 -17.726 -4.740 1.00 91.44 185 GLY A N 1
ATOM 1465 C CA . GLY A 1 185 ? 2.950 -17.297 -6.137 1.00 91.44 185 GLY A CA 1
ATOM 1466 C C . GLY A 1 185 ? 1.579 -16.807 -6.615 1.00 91.44 185 GLY A C 1
ATOM 1467 O O . GLY A 1 185 ? 1.483 -16.360 -7.755 1.00 91.44 185 GLY A O 1
ATOM 1468 N N . GLN A 1 186 ? 0.540 -16.837 -5.767 1.00 93.44 186 GLN A N 1
ATOM 1469 C CA . GLN A 1 186 ? -0.803 -16.367 -6.119 1.00 93.44 186 GLN A CA 1
ATOM 1470 C C . GLN A 1 186 ? -0.759 -14.906 -6.570 1.00 93.44 186 GLN A C 1
ATOM 1472 O O . GLN A 1 186 ? -0.365 -14.032 -5.798 1.00 93.44 186 GLN A O 1
ATOM 1477 N N . VAL A 1 187 ? -1.193 -14.643 -7.800 1.00 93.56 187 VAL A N 1
ATOM 1478 C CA . VAL A 1 187 ? -1.318 -13.290 -8.348 1.00 93.56 187 VAL A CA 1
ATOM 1479 C C . VAL A 1 187 ? -2.670 -12.711 -7.942 1.00 93.56 187 VAL A C 1
ATOM 1481 O O . VAL A 1 187 ? -3.691 -13.382 -8.075 1.00 93.56 187 VAL A O 1
ATOM 1484 N N . TYR A 1 188 ? -2.666 -11.478 -7.441 1.00 89.31 188 TYR A N 1
ATOM 1485 C CA . TYR A 1 188 ? -3.874 -10.731 -7.089 1.00 89.31 188 TYR A CA 1
ATOM 1486 C C . TYR A 1 188 ? -4.300 -9.805 -8.227 1.00 89.31 188 TYR A C 1
ATOM 1488 O O . TYR A 1 188 ? -5.461 -9.804 -8.617 1.00 89.31 188 TYR A O 1
ATOM 1496 N N . PHE A 1 189 ? -3.356 -9.053 -8.794 1.00 89.75 189 PHE A N 1
ATOM 1497 C CA . PHE A 1 189 ? -3.586 -8.237 -9.983 1.00 89.75 189 PHE A CA 1
ATOM 1498 C C . PHE A 1 189 ? -2.285 -8.007 -10.756 1.00 89.75 189 PHE A C 1
ATOM 1500 O O . PHE A 1 189 ? -1.181 -8.155 -10.215 1.00 89.75 189 PHE A O 1
ATOM 1507 N N . VAL A 1 190 ? -2.435 -7.624 -12.024 1.00 91.06 190 VAL A N 1
ATOM 1508 C CA . VAL A 1 190 ? -1.338 -7.255 -12.920 1.00 91.06 190 VAL A CA 1
ATOM 1509 C C . VAL A 1 190 ? -1.646 -5.898 -13.533 1.00 91.06 190 VAL A C 1
ATOM 1511 O O . VAL A 1 190 ? -2.744 -5.690 -14.039 1.00 91.06 190 VAL A O 1
ATOM 1514 N N . ILE A 1 191 ? -0.673 -4.992 -13.499 1.00 86.94 191 ILE A N 1
ATOM 1515 C CA . ILE A 1 191 ? -0.719 -3.738 -14.254 1.00 86.94 191 ILE A CA 1
ATOM 1516 C C . ILE A 1 191 ? 0.267 -3.877 -15.401 1.00 86.94 191 ILE A C 1
ATOM 1518 O O . ILE A 1 191 ? 1.449 -4.135 -15.175 1.00 86.94 191 ILE A O 1
ATOM 1522 N N . GLU A 1 192 ? -0.236 -3.752 -16.622 1.00 86.94 192 GLU A N 1
ATOM 1523 C CA . GLU A 1 192 ? 0.531 -3.949 -17.843 1.00 86.94 192 GLU A CA 1
ATOM 1524 C C . GLU A 1 192 ? 0.643 -2.633 -18.616 1.00 86.94 192 GLU A C 1
ATOM 1526 O O . GLU A 1 192 ? -0.363 -2.014 -18.959 1.00 86.94 192 GLU A O 1
ATOM 1531 N N . PHE A 1 193 ? 1.874 -2.227 -18.914 1.00 80.88 193 PHE A N 1
ATOM 1532 C CA . PHE A 1 193 ? 2.166 -1.122 -19.815 1.00 80.88 193 PHE A CA 1
ATOM 1533 C C . PHE A 1 193 ? 2.543 -1.682 -21.180 1.00 80.88 193 PHE A C 1
ATOM 1535 O O . PHE A 1 193 ? 3.612 -2.273 -21.352 1.00 80.88 193 PHE A O 1
ATOM 1542 N N . ASN A 1 194 ? 1.650 -1.473 -22.145 1.00 79.25 194 ASN A N 1
ATOM 1543 C CA . ASN A 1 194 ? 1.935 -1.675 -23.556 1.00 79.25 194 ASN A CA 1
ATOM 1544 C C . ASN A 1 194 ? 2.581 -0.409 -24.085 1.00 79.25 194 ASN A C 1
ATOM 1546 O O . ASN A 1 194 ? 1.976 0.664 -24.073 1.00 79.25 194 ASN A O 1
ATOM 1550 N N . ILE A 1 195 ? 3.827 -0.531 -24.505 1.00 73.44 195 ILE A N 1
ATOM 1551 C CA . ILE A 1 195 ? 4.597 0.622 -24.918 1.00 73.44 195 ILE A CA 1
ATOM 1552 C C . ILE A 1 195 ? 4.657 0.570 -26.436 1.00 73.44 195 ILE A C 1
ATOM 1554 O O . ILE A 1 195 ? 5.163 -0.379 -27.032 1.00 73.44 195 ILE A O 1
ATOM 1558 N N . MET A 1 196 ? 4.020 1.565 -27.039 1.00 70.56 196 MET A N 1
ATOM 1559 C CA . MET A 1 196 ? 3.858 1.672 -28.478 1.00 70.56 196 MET A CA 1
ATOM 1560 C C . MET A 1 196 ? 4.988 2.527 -29.041 1.00 70.56 196 MET A C 1
ATOM 1562 O O . MET A 1 196 ? 5.283 3.594 -28.496 1.00 70.56 196 MET A O 1
ATOM 1566 N N . ASP A 1 197 ? 5.607 2.076 -30.131 1.00 66.31 197 ASP A N 1
ATOM 1567 C CA . ASP A 1 197 ? 6.508 2.928 -30.900 1.00 66.31 197 ASP A CA 1
ATOM 1568 C C . ASP A 1 197 ? 5.718 4.127 -31.441 1.00 66.31 197 ASP A C 1
ATOM 1570 O O . ASP A 1 197 ? 4.647 3.977 -32.027 1.00 66.31 197 ASP A O 1
ATOM 1574 N N . LEU A 1 198 ? 6.253 5.336 -31.260 1.00 56.59 198 LEU A N 1
ATOM 1575 C CA . LEU A 1 198 ? 5.643 6.578 -31.758 1.00 56.59 198 LEU A CA 1
ATOM 1576 C C . LEU A 1 198 ? 5.755 6.742 -33.288 1.00 56.59 198 LEU A C 1
ATOM 1578 O O . LEU A 1 198 ? 5.297 7.748 -33.825 1.00 56.59 198 LEU A O 1
ATOM 1582 N N . ASN A 1 199 ? 6.350 5.773 -33.988 1.00 50.00 199 ASN A N 1
ATOM 1583 C CA . ASN A 1 199 ? 6.576 5.822 -35.428 1.00 50.00 199 ASN A CA 1
ATOM 1584 C C . ASN A 1 199 ? 5.552 4.952 -36.172 1.00 50.00 199 ASN A C 1
ATOM 1586 O O . ASN A 1 199 ? 5.779 3.758 -36.368 1.00 50.00 199 ASN A O 1
ATOM 1590 N N . ASN A 1 200 ? 4.469 5.589 -36.623 1.00 43.41 200 ASN A N 1
ATOM 1591 C CA . ASN A 1 200 ? 3.820 5.251 -37.893 1.00 43.41 200 ASN A CA 1
ATOM 1592 C C . ASN A 1 200 ? 4.343 6.199 -38.974 1.00 43.41 200 ASN A C 1
ATOM 1594 O O . ASN A 1 200 ? 4.402 7.417 -38.685 1.00 43.41 200 ASN A O 1
#

InterPro domains:
  IPR013897 Domain of unknown function at the cortex 1 [PF08588] (3-195)

Radius of gyration: 18.77 Å; chains: 1; bounding box: 46×37×59 Å

Organism: NCBI:txid13290

pLDDT: mean 80.87, std 12.58, range [34.47, 96.44]

Secondary structure (DSSP, 8-state):
-----TT-EEESSSSS-EEE--HHHHSS-EEEEE-SSPPPS--HHHHTTSTTPPPPP-TT--TTS-S-SSPPPB-GGGGB-TT-SSSB-GGG---HHHHHHTB-SSTT--TTHHHHHHHHTTSHHHHHH----TTEEEEE----TTEETTTTEEE-GGGTT-EEESTTT--SPPEEEEEE-TTT--EEEEEEE----S--

Foldseek 3Di:
DALAQPAWDWDCPDPDTDIDDDPQQAFQAKDKFFALDFDDDDPPVVVCVDPRDDDDADCVGPPVPQGDNDHFQAPLQQQADNVDSPHGDCQLVADPVLSLLLAQHDPSHNNVNSVSRNVQVSDPSSVVSGDDDSRIDMDTDDDHPQADPVQRWGQHPVVVRDTHRCVVVDPQAWDKDFDADPPPRHTPDIDTHRDDDPDD